Protein 7WEG (pdb70)

Secondary structure (DSSP, 8-state):
--TT-EEEEEE-S-SS---EEEE--TT-SS--S-EEEEE-TTSSGGG-TT--TTPEEEEETTEE-TT--HHHHHHHHHHHHH-TTS-SEEEEEE--/--TT-EEEEEE---SS---EEEE--TT-SS--S-EEEEE-TTSSGGG-TT--TTPEEEEETTEE-TT--HHHHHHHHHHHHH-TTS-SEEEEEE--/---EEE-/---EEE-

B-factor: mean 32.66, std 8.4, range [15.66, 84.03]

InterPro domains:
  IPR001478 PDZ domain [PF00595] (87-161)
  IPR001478 PDZ domain [PF00595] (222-288)
  IPR001478 PDZ domain [PF00595] (859-930)
  IPR001478 PDZ domain [PS50106] (86-156)
  IPR001478 PDZ domain [PS50106] (210-279)
  IPR001478 PDZ domain [PS50106] (858-930)
  IPR001478 PDZ domain [SM00228] (95-167)
  IPR001478 PDZ domain [SM00228] (220-292)
  IPR001478 PDZ domain [SM00228] (866-947)
  IPR036034 PDZ superfamily [G3DSA:2.30.42.10] (73-188)
  IPR036034 PDZ superfamily [G3DSA:2.30.42.10] (192-314)
  IPR036034 PDZ superfamily [G3DSA:2.30.42.10] (846-949)
  IPR036034 PDZ superfamily [SSF50156] (80-181)
  IPR036034 PDZ superfamily [SSF50156] (203-307)
  IPR036034 PDZ superfamily [SSF50156] (850-946)
  IPR042786 PDZD7, Harmonin N-like domain [cd07358] (554-631)
  IPR051844 Sensory Perception USH2 Complex Protein [PTHR23116] (1-946)

Foldseek 3Di:
DDAFDKDKDWWFLPQPAQQWDWDADCVDPPRNFIWTQDGHPRHGQVPDPVDDGPKTWQDKQNHGRPRGGPVVVVVVNVVRSVPNVDPTIMTMITHD/DDAQDKDKDWWFLPQPAQQWDWDADCVDPVGNFIWTQDGHPRHRQVPDPVDDGPWTWADKQRHGRPRGGPVVVVVRVVVRSVPNVDPTMMTMTTDD/DDDDDDD/DDDDDDD

GO terms:
  GO:0032420 stereocilium (C, IDA)
  GO:0002141 stereocilia ankle link (C, IDA)
  GO:0002142 stereocilia ankle link complex (C, IDA)
  GO:0005515 protein binding (F, IPI)
  GO:1990696 USH2 complex (C, IDA)
  GO:0045184 establishment of protein localization (P, IMP)
  GO:0050910 detection of mechanical stimulus involved in sensory perception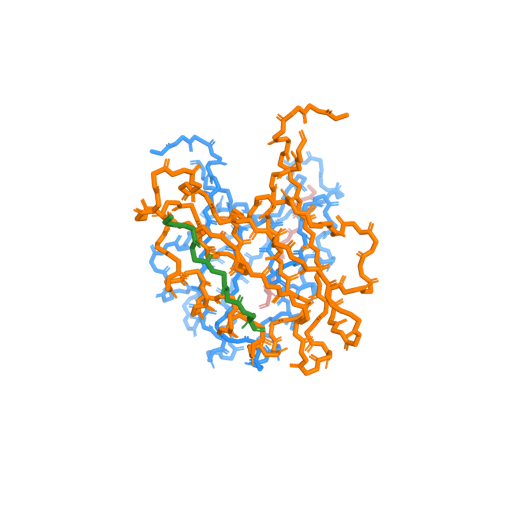 of sound (P, IMP)
  GO:0060088 auditory receptor cell stereocilium organization (P, IMP)
  GO:0060117 auditory receptor cell development (P, IMP)
  GO:0042802 identical protein binding (F, IPI)

Structure (mmCIF, N/CA/C/O backbone):
data_7WEG
#
_entry.id   7WEG
#
_cell.length_a   41.603
_cell.length_b   62.918
_cell.length_c   46.030
_cell.angle_alpha   90.000
_cell.angle_beta   95.190
_cell.angle_gamma   90.000
#
_symmetry.space_group_name_H-M   'P 1 21 1'
#
loop_
_entity.id
_entity.type
_entity.pdbx_description
1 polymer 'PDZ domain-containing protein 7'
2 polymer FCHSD2
3 non-polymer 'ZINC ION'
4 water water
#
loop_
_atom_site.group_PDB
_atom_site.id
_atom_site.type_symbol
_atom_site.label_atom_id
_atom_site.label_alt_id
_atom_site.label_comp_id
_atom_site.label_asym_id
_atom_site.label_entity_id
_atom_site.label_seq_id
_atom_site.pdbx_PDB_ins_code
_atom_site.Cartn_x
_atom_site.Cartn_y
_atom_site.Cartn_z
_atom_site.occupancy
_atom_site.B_iso_or_equiv
_atom_site.auth_seq_id
_atom_site.auth_comp_id
_atom_site.auth_asym_id
_atom_site.auth_atom_id
_atom_site.pdbx_PDB_model_num
ATOM 1 N N . VAL A 1 14 ? -28.594 11.331 -14.783 1.00 39.96 851 VAL A N 1
ATOM 2 C CA . VAL A 1 14 ? -27.829 10.089 -14.837 1.00 31.15 851 VAL A CA 1
ATOM 3 C C . VAL A 1 14 ? -28.761 8.930 -15.173 1.00 29.20 851 VAL A C 1
ATOM 4 O O . VAL A 1 14 ? -29.879 8.853 -14.664 1.00 31.97 851 VAL A O 1
ATOM 8 N N . SER A 1 15 ? -28.286 8.017 -16.008 1.00 25.52 852 SER A N 1
ATOM 9 C CA . SER A 1 15 ? -29.085 6.872 -16.413 1.00 30.74 852 SER A CA 1
ATOM 10 C C . SER A 1 15 ? -29.101 5.811 -15.309 1.00 30.30 852 SER A C 1
ATOM 11 O O . SER A 1 15 ? -28.220 5.776 -14.438 1.00 27.00 852 SER A O 1
ATOM 14 N N . THR A 1 16 ? -30.115 4.935 -15.351 1.00 28.50 853 THR A N 1
ATOM 15 C CA . THR A 1 16 ? -30.225 3.870 -14.354 1.00 34.71 853 THR A CA 1
ATOM 16 C C . THR A 1 16 ? -29.023 2.936 -14.427 1.00 29.73 853 THR A C 1
ATOM 17 O O . THR A 1 16 ? -28.642 2.465 -15.502 1.00 27.97 853 THR A O 1
ATOM 21 N N . GLY A 1 17 ? -28.409 2.688 -13.278 1.00 31.84 854 GLY A N 1
ATOM 22 C CA . GLY A 1 17 ? -27.314 1.736 -13.235 1.00 37.05 854 GLY A CA 1
ATOM 23 C C . GLY A 1 17 ? -25.999 2.229 -13.785 1.00 28.54 854 GLY A C 1
ATOM 24 O O . GLY A 1 17 ? -25.123 1.408 -14.052 1.00 27.45 854 GLY A O 1
ATOM 25 N N . ALA A 1 18 ? -25.859 3.538 -13.966 1.00 31.93 855 ALA A N 1
ATOM 26 C CA . ALA A 1 18 ? -24.597 4.132 -14.443 1.00 24.95 855 ALA A CA 1
ATOM 27 C C . ALA A 1 18 ? -23.413 3.744 -13.550 1.00 31.37 855 ALA A C 1
ATOM 28 O O . ALA A 1 18 ? -23.543 3.742 -12.331 1.00 27.98 855 ALA A O 1
ATOM 30 N N . LEU A 1 19 ? -22.289 3.519 -14.190 1.00 26.93 856 LEU A N 1
ATOM 31 C CA . LEU A 1 19 ? -21.078 3.149 -13.444 1.00 30.47 856 LEU A CA 1
ATOM 32 C C . LEU A 1 19 ? -20.426 4.420 -12.903 1.00 35.61 856 LEU A C 1
ATOM 33 O O . LEU A 1 19 ? -20.404 5.421 -13.616 1.00 31.39 856 LEU A O 1
ATOM 38 N N . ARG A 1 20 ? -19.883 4.336 -11.704 1.00 29.44 857 ARG A N 1
ATOM 39 C CA . ARG A 1 20 ? -19.199 5.475 -11.065 1.00 26.79 857 ARG A CA 1
ATOM 40 C C . ARG A 1 20 ? -18.050 4.933 -10.206 1.00 34.21 857 ARG A C 1
ATOM 41 O O . ARG A 1 20 ? -18.263 3.944 -9.490 1.00 29.41 857 ARG A O 1
ATOM 49 N N . THR A 1 21 ? -16.884 5.547 -10.309 1.00 31.80 858 THR A N 1
ATOM 50 C CA . THR A 1 21 ? -15.755 5.167 -9.474 1.00 34.49 858 THR A CA 1
ATOM 51 C C . THR A 1 21 ? -15.644 6.191 -8.358 1.00 34.53 858 THR A C 1
ATOM 52 O O . THR A 1 21 ? -15.688 7.396 -8.616 1.00 29.67 858 THR A O 1
ATOM 56 N N . ILE A 1 22 ? -15.628 5.701 -7.118 1.00 32.79 859 ILE A N 1
ATOM 57 C CA . ILE A 1 22 ? -15.594 6.563 -5.910 1.00 33.15 859 ILE A CA 1
ATOM 58 C C . ILE A 1 22 ? -14.406 6.159 -5.025 1.00 33.64 859 ILE A C 1
ATOM 59 O O . ILE A 1 22 ? -14.238 4.961 -4.767 1.00 31.50 859 ILE A O 1
ATOM 64 N N . THR A 1 23 ? -13.611 7.137 -4.589 1.00 31.00 860 THR A N 1
ATOM 65 C CA . THR A 1 23 ? -12.512 6.842 -3.679 1.00 27.25 860 THR A CA 1
ATOM 66 C C . THR A 1 23 ? -12.898 7.137 -2.241 1.00 28.72 860 THR A C 1
ATOM 67 O O . THR A 1 23 ? -13.663 8.061 -1.956 1.00 30.76 860 THR A O 1
ATOM 71 N N . LEU A 1 24 ? -12.349 6.335 -1.329 1.00 29.58 861 LEU A N 1
ATOM 72 C CA . LEU A 1 24 ? -12.706 6.435 0.075 1.00 26.43 861 LEU A CA 1
ATOM 73 C C . LEU A 1 24 ? -11.470 6.174 0.917 1.00 30.36 861 LEU A C 1
ATOM 74 O O . LEU A 1 24 ? -10.842 5.116 0.800 1.00 29.29 861 LEU A O 1
ATOM 79 N N . SER A 1 25 ? -11.165 7.101 1.808 1.00 26.10 862 SER A N 1
ATOM 80 C CA . SER A 1 25 ? -9.995 6.928 2.697 1.00 26.14 862 SER A CA 1
ATOM 81 C C . SER A 1 25 ? -10.222 5.784 3.680 1.00 30.28 862 SER A C 1
ATOM 82 O O . SER A 1 25 ? -11.345 5.640 4.158 1.00 27.62 862 SER A O 1
ATOM 85 N N . LYS A 1 26 ? -9.141 5.093 4.035 1.00 29.13 863 LYS A N 1
ATOM 86 C CA . LYS A 1 26 ? -9.202 3.968 5.011 1.00 29.47 863 LYS A CA 1
ATOM 87 C C . LYS A 1 26 ? -8.817 4.440 6.421 1.00 30.14 863 LYS A C 1
ATOM 88 O O . LYS A 1 26 ? -8.648 3.604 7.283 1.00 24.00 863 LYS A O 1
ATOM 94 N N . MET A 1 27 ? -8.743 5.750 6.637 1.00 29.76 864 MET A N 1
ATOM 95 C CA . MET A 1 27 ? -8.268 6.322 7.927 1.00 25.97 864 MET A CA 1
ATOM 96 C C . MET A 1 27 ? -9.189 5.928 9.090 1.00 28.76 864 MET A C 1
ATOM 97 O O . MET A 1 27 ? -8.678 5.549 10.121 1.00 23.18 864 MET A O 1
ATOM 102 N N . LYS A 1 28 ? -10.499 6.047 8.914 1.00 26.61 865 LYS A N 1
ATOM 103 C CA . LYS A 1 28 ? -11.455 5.661 9.976 1.00 28.07 865 LYS A CA 1
ATOM 104 C C . LYS A 1 28 ? -11.317 4.150 10.243 1.00 27.03 865 LYS A C 1
ATOM 105 O O . LYS A 1 28 ? -11.049 3.407 9.309 1.00 23.09 865 LYS A O 1
ATOM 111 N N . GLN A 1 29 ? -11.445 3.739 11.504 1.00 27.64 866 GLN A N 1
ATOM 112 C CA . GLN A 1 29 ? -11.272 2.309 11.869 1.00 22.74 866 GLN A CA 1
ATOM 113 C C . GLN A 1 29 ? -12.453 1.506 11.321 1.00 29.70 866 GLN A C 1
ATOM 114 O O . GLN A 1 29 ? -12.237 0.357 10.937 1.00 28.28 866 GLN A O 1
ATOM 120 N N . SER A 1 30 ? -13.629 2.128 11.249 1.00 26.92 867 SER A N 1
ATOM 121 C CA . SER A 1 30 ? -14.830 1.449 10.703 1.00 27.38 867 SER A CA 1
ATOM 122 C C . SER A 1 30 ? -15.188 1.964 9.314 1.00 30.59 867 SER A C 1
ATOM 123 O O . SER A 1 30 ? -15.137 3.165 9.089 1.00 23.37 867 SER A O 1
ATOM 126 N N . LEU A 1 31 ? -15.462 1.043 8.409 1.00 30.63 868 LEU A N 1
ATOM 127 C CA . LEU A 1 31 ? -15.995 1.449 7.096 1.00 24.26 868 LEU A CA 1
ATOM 128 C C . LEU A 1 31 ? -17.384 2.039 7.349 1.00 27.38 868 LEU A C 1
ATOM 129 O O . LEU A 1 31 ? -17.733 2.998 6.680 1.00 24.48 868 LEU A O 1
ATOM 134 N N . GLY A 1 32 ? -18.107 1.483 8.326 1.00 24.57 869 GLY A N 1
ATOM 135 C CA . GLY A 1 32 ? -19.414 2.045 8.671 1.00 25.97 869 GLY A CA 1
ATOM 136 C C . GLY A 1 32 ? -20.486 1.782 7.630 1.00 27.48 869 GLY A C 1
ATOM 137 O O . GLY A 1 32 ? -21.307 2.655 7.448 1.00 28.96 869 GLY A O 1
ATOM 138 N N . ILE A 1 33 ? -20.475 0.616 6.990 1.00 26.60 870 ILE A N 1
ATOM 139 C CA . ILE A 1 33 ? -21.572 0.241 6.055 1.00 30.30 870 ILE A CA 1
ATOM 140 C C . ILE A 1 33 ? -22.046 -1.191 6.281 1.00 24.54 870 ILE A C 1
ATOM 141 O O . ILE A 1 33 ? -21.246 -2.015 6.746 1.00 28.98 870 ILE A O 1
ATOM 146 N N . SER A 1 34 ? -23.319 -1.440 6.005 1.00 27.11 871 SER A N 1
ATOM 147 C CA . SER A 1 34 ? -23.855 -2.815 5.979 1.00 34.49 871 SER A CA 1
ATOM 148 C C . SER A 1 34 ? -24.035 -3.121 4.497 1.00 29.09 871 SER A C 1
ATOM 149 O O . SER A 1 34 ? -24.382 -2.200 3.761 1.00 27.85 871 SER A O 1
ATOM 152 N N . ILE A 1 35 ? -23.725 -4.333 4.081 1.00 26.06 872 ILE A N 1
ATOM 153 C CA . ILE A 1 35 ?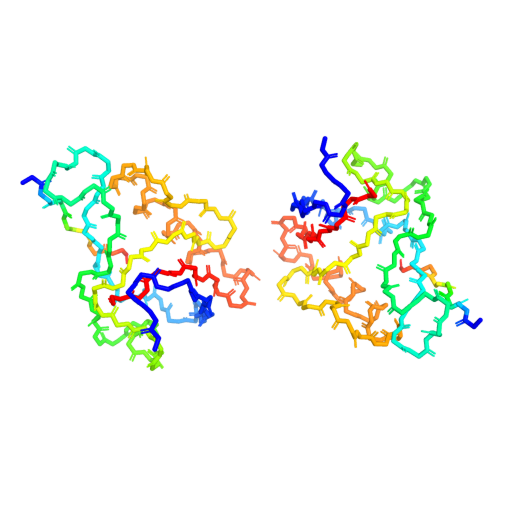 -23.979 -4.715 2.676 1.00 22.51 872 ILE A CA 1
ATOM 154 C C . ILE A 1 35 ? -25.025 -5.825 2.624 1.00 28.45 872 ILE A C 1
ATOM 155 O O . ILE A 1 35 ? -25.134 -6.587 3.573 1.00 28.19 872 ILE A O 1
ATOM 160 N N . SER A 1 36 ? -25.751 -5.883 1.522 1.00 31.26 873 SER A N 1
ATOM 161 C CA . SER A 1 36 ? -26.837 -6.856 1.338 1.00 28.83 873 SER A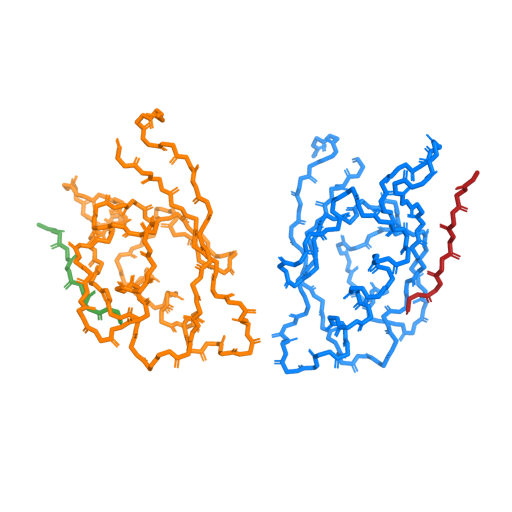 CA 1
ATOM 162 C C . SER A 1 36 ? -26.685 -7.584 0.017 1.00 26.21 873 SER A C 1
ATOM 163 O O . SER A 1 36 ? -26.080 -7.046 -0.896 1.00 29.09 873 SER A O 1
ATOM 166 N N . GLY A 1 37 ? -27.223 -8.790 -0.045 1.00 32.21 874 GLY A N 1
ATOM 167 C CA . GLY A 1 37 ? -27.252 -9.505 -1.323 1.00 25.90 874 GLY A CA 1
ATOM 168 C C . GLY A 1 37 ? -26.090 -10.412 -1.596 1.00 30.64 874 GLY A C 1
ATOM 169 O O . GLY A 1 37 ? -25.191 -10.470 -0.789 1.00 25.28 874 GLY A O 1
ATOM 170 N N . GLY A 1 38 ? -26.071 -10.995 -2.774 1.00 21.30 875 GLY A N 1
ATOM 171 C CA . GLY A 1 38 ? -25.080 -12.021 -3.086 1.00 33.43 875 GLY A CA 1
ATOM 172 C C . GLY A 1 38 ? -25.712 -13.066 -3.986 1.00 29.01 875 GLY A C 1
ATOM 173 O O . GLY A 1 38 ? -26.933 -13.199 -3.941 1.00 23.99 875 GLY A O 1
ATOM 174 N N . ILE A 1 39 ? -24.901 -13.752 -4.775 1.00 24.75 876 ILE A N 1
ATOM 175 C CA . ILE A 1 39 ? -25.415 -14.690 -5.825 1.00 29.77 876 ILE A CA 1
ATOM 176 C C . ILE A 1 39 ? -26.320 -15.810 -5.293 1.00 27.41 876 ILE A C 1
ATOM 177 O O . ILE A 1 39 ? -27.131 -16.278 -6.066 1.00 35.78 876 ILE A O 1
ATOM 182 N N . GLU A 1 40 ? -26.204 -16.215 -4.040 1.00 28.57 877 GLU A N 1
ATOM 183 C CA . GLU A 1 40 ? -27.148 -17.225 -3.500 1.00 33.82 877 GLU A CA 1
ATOM 184 C C . GLU A 1 40 ? -28.565 -16.653 -3.366 1.00 29.34 877 GLU A C 1
ATOM 185 O O . GLU A 1 40 ? -29.491 -17.425 -3.264 1.00 25.89 877 GLU A O 1
ATOM 191 N N . SER A 1 41 ? -28.695 -15.333 -3.334 1.00 29.70 878 SER A N 1
ATOM 192 C CA . SER A 1 41 ? -30.018 -14.691 -3.185 1.00 28.33 878 SER A CA 1
ATOM 193 C C . SER A 1 41 ? -30.751 -14.688 -4.525 1.00 37.46 878 SER A C 1
ATOM 194 O O . SER A 1 41 ? -30.153 -14.283 -5.515 1.00 27.97 878 SER A O 1
ATOM 197 N N . LYS A 1 42 ? -31.998 -15.138 -4.514 1.00 34.24 879 LYS A N 1
ATOM 198 C CA . LYS A 1 42 ? -32.846 -15.071 -5.736 1.00 37.44 879 LYS A CA 1
ATOM 199 C C . LYS A 1 42 ? -33.465 -13.672 -5.827 1.00 43.75 879 LYS A C 1
ATOM 200 O O . LYS A 1 42 ? -33.675 -13.219 -6.932 1.00 41.92 879 LYS A O 1
ATOM 206 N N . VAL A 1 43 ? -33.723 -13.034 -4.688 1.00 43.57 880 VAL A N 1
ATOM 207 C CA . VAL A 1 43 ? -34.344 -11.679 -4.609 1.00 30.85 880 VAL A CA 1
ATOM 208 C C . VAL A 1 43 ? -33.310 -10.582 -4.888 1.00 34.96 880 VAL A C 1
ATOM 209 O O . VAL A 1 43 ? -33.647 -9.649 -5.604 1.00 37.41 880 VAL A O 1
ATOM 213 N N . GLN A 1 44 ? -32.115 -10.684 -4.306 1.00 34.02 881 GLN A N 1
ATOM 214 C CA . GLN A 1 44 ? -31.046 -9.679 -4.531 1.00 36.84 881 GLN A CA 1
ATOM 215 C C . GLN A 1 44 ? -29.738 -10.388 -4.879 1.00 30.47 881 GLN A C 1
ATOM 216 O O . GLN A 1 44 ? -28.863 -10.475 -4.015 1.00 27.57 881 GLN A O 1
ATOM 222 N N . PRO A 1 45 ? -29.579 -10.862 -6.126 1.00 25.88 882 PRO A N 1
ATOM 223 C CA . PRO A 1 45 ? -28.344 -11.493 -6.545 1.00 28.53 882 PRO A CA 1
ATOM 224 C C . PRO A 1 45 ? -27.135 -10.553 -6.445 1.00 34.07 882 PRO A C 1
ATOM 225 O O . PRO A 1 45 ? -26.045 -11.039 -6.352 1.00 23.02 882 PRO A O 1
ATOM 229 N N . MET A 1 46 ? -27.371 -9.251 -6.539 1.00 29.99 883 MET A N 1
ATOM 230 C CA . MET A 1 46 ? -26.249 -8.288 -6.534 1.00 32.58 883 MET A CA 1
ATOM 231 C C . MET A 1 46 ? -25.945 -7.784 -5.123 1.00 26.99 883 MET A C 1
ATOM 232 O O . MET A 1 46 ? -26.830 -7.738 -4.313 1.00 23.28 883 MET A O 1
ATOM 237 N N . VAL A 1 47 ? -24.701 -7.393 -4.898 1.00 23.37 884 VAL A N 1
ATOM 238 C CA . VAL A 1 47 ? -24.303 -6.823 -3.587 1.00 23.88 884 VAL A CA 1
ATOM 239 C C . VAL A 1 47 ? -24.594 -5.326 -3.606 1.00 25.79 884 VAL A C 1
ATOM 240 O O . VAL A 1 47 ? -24.085 -4.635 -4.473 1.00 19.02 884 VAL A O 1
ATOM 244 N N . LYS A 1 48 ? -25.399 -4.902 -2.661 1.00 20.96 885 LYS A N 1
ATOM 245 C CA . LYS A 1 48 ? -25.682 -3.473 -2.536 1.00 22.29 885 LYS A CA 1
ATOM 246 C C . LYS A 1 48 ? -25.302 -2.955 -1.146 1.00 24.34 885 LYS A C 1
ATOM 247 O O . LYS A 1 48 ? -25.215 -3.745 -0.210 1.00 24.52 885 LYS A O 1
ATOM 253 N N . ILE A 1 49 ? -25.030 -1.663 -1.050 1.00 27.93 886 ILE A N 1
ATOM 254 C CA . ILE A 1 49 ? -24.840 -1.026 0.277 1.00 23.42 886 ILE A CA 1
ATOM 255 C C . ILE A 1 49 ? -26.231 -1.004 0.900 1.00 25.97 886 ILE A C 1
ATOM 256 O O . ILE A 1 49 ? -27.146 -0.463 0.294 1.00 30.09 886 ILE A O 1
ATOM 261 N N . GLU A 1 50 ? -26.364 -1.623 2.049 1.00 23.65 887 GLU A N 1
ATOM 262 C CA . GLU A 1 50 ? -27.665 -1.636 2.700 1.00 25.51 887 GLU A CA 1
ATOM 263 C C . GLU A 1 50 ? -27.872 -0.367 3.511 1.00 35.69 887 GLU A C 1
ATOM 264 O O . GLU A 1 50 ? -28.903 0.306 3.382 1.00 35.86 887 GLU A O 1
ATOM 270 N N . LYS A 1 51 ? -26.901 -0.026 4.350 1.00 31.60 888 LYS A N 1
ATOM 271 C CA . LYS A 1 51 ? -27.009 1.189 5.191 1.00 31.12 888 LYS A CA 1
ATOM 272 C C . LYS A 1 51 ? -25.632 1.823 5.420 1.00 32.37 888 LYS A C 1
ATOM 273 O O . LYS A 1 51 ? -24.644 1.085 5.464 1.00 32.87 888 LYS A O 1
ATOM 279 N N . ILE A 1 52 ? -25.596 3.152 5.494 1.00 32.88 889 ILE A N 1
ATOM 280 C CA . ILE A 1 52 ? -24.347 3.905 5.784 1.00 32.27 889 ILE A CA 1
ATOM 281 C C . ILE A 1 52 ? -24.469 4.421 7.216 1.00 36.88 889 ILE A C 1
ATOM 282 O O . ILE A 1 52 ? -25.447 5.127 7.497 1.00 31.19 889 ILE A O 1
ATOM 287 N N . PHE A 1 53 ? -23.509 4.078 8.071 1.00 28.19 890 PHE A N 1
ATOM 288 C CA . PHE A 1 53 ? -23.607 4.349 9.526 1.00 30.66 890 PHE A CA 1
ATOM 289 C C . PHE A 1 53 ? -22.720 5.509 9.984 1.00 29.81 890 PHE A C 1
ATOM 290 O O . PHE A 1 53 ? -21.589 5.642 9.510 1.00 25.65 890 PHE A O 1
ATOM 298 N N . PRO A 1 54 ? -23.217 6.343 10.915 1.00 26.19 891 PRO A N 1
ATOM 299 C CA . PRO A 1 54 ? -22.402 7.408 11.496 1.00 33.58 891 PRO A CA 1
ATOM 300 C C . PRO A 1 54 ? -21.109 6.903 12.155 1.00 32.45 891 PRO A C 1
ATOM 301 O O . PRO A 1 54 ? -21.126 5.844 12.717 1.00 34.28 891 PRO A O 1
ATOM 305 N N . GLY A 1 55 ? -20.026 7.675 12.048 1.00 38.11 892 GLY A N 1
ATOM 306 C CA . GLY A 1 55 ? -18.759 7.322 12.643 1.00 32.51 892 GLY A CA 1
ATOM 307 C C . GLY A 1 55 ? -17.792 6.673 11.681 1.00 31.83 892 GLY A C 1
ATOM 308 O O . GLY A 1 55 ? -16.585 6.741 11.905 1.00 30.04 892 GLY A O 1
ATOM 309 N N . GLY A 1 56 ? -18.289 6.067 10.602 1.00 27.16 893 GLY A N 1
ATOM 310 C CA . GLY A 1 56 ? -17.439 5.326 9.697 1.00 24.16 893 GLY A CA 1
ATOM 311 C C . GLY A 1 56 ? -16.916 6.177 8.559 1.00 23.87 893 GLY A C 1
ATOM 312 O O . GLY A 1 56 ? -17.226 7.359 8.430 1.00 33.74 893 GLY A O 1
ATOM 313 N N . ALA A 1 57 ? -16.135 5.561 7.702 1.00 19.47 894 ALA A N 1
ATOM 314 C CA . ALA A 1 57 ? -15.552 6.290 6.561 1.00 26.71 894 ALA A CA 1
ATOM 315 C C . ALA A 1 57 ? -16.607 6.673 5.521 1.00 33.12 894 ALA A C 1
ATOM 316 O O . ALA A 1 57 ? -16.512 7.762 4.955 1.00 26.58 894 ALA A O 1
ATOM 318 N N . ALA A 1 58 ? -17.569 5.790 5.287 1.00 24.58 895 ALA A N 1
ATOM 319 C CA . ALA A 1 58 ? -18.519 6.066 4.177 1.00 28.44 895 ALA A CA 1
ATOM 320 C C . ALA A 1 58 ? -19.484 7.224 4.473 1.00 23.55 895 ALA A C 1
ATOM 321 O O . ALA A 1 58 ? -19.890 7.883 3.534 1.00 29.27 895 ALA A O 1
ATOM 323 N N . PHE A 1 59 ? -19.839 7.411 5.729 1.00 24.62 896 PHE A N 1
ATOM 324 C CA . PHE A 1 59 ? -20.753 8.503 6.134 1.00 27.09 896 PHE A CA 1
ATOM 325 C C . PHE A 1 59 ? -20.171 9.848 5.701 1.00 31.84 896 PHE A C 1
ATOM 326 O O . PHE A 1 59 ? -20.934 10.785 5.557 1.00 29.25 896 PHE A O 1
ATOM 334 N N . LEU A 1 60 ? -18.862 9.894 5.458 1.00 25.79 897 LEU A N 1
ATOM 335 C CA . LEU A 1 60 ? -18.213 11.156 5.143 1.00 32.20 897 LEU A CA 1
ATOM 336 C C . LEU A 1 60 ? -18.089 11.399 3.645 1.00 28.27 897 LEU A C 1
ATOM 337 O O . LEU A 1 60 ? -17.573 12.435 3.249 1.00 27.09 897 LEU A O 1
ATOM 342 N N . CYS A 1 61 ? -18.501 10.457 2.803 1.00 33.88 898 CYS A N 1
ATOM 343 C CA . CYS A 1 61 ? -18.373 10.605 1.355 1.00 29.65 898 CYS A CA 1
ATOM 344 C C . CYS A 1 61 ? -19.732 10.983 0.796 1.00 26.79 898 CYS A C 1
ATOM 345 O O . CYS A 1 61 ? -20.679 10.187 0.840 1.00 31.69 898 CYS A O 1
ATOM 348 N N . GLY A 1 62 ? -19.823 12.186 0.256 1.00 27.39 899 GLY A N 1
ATOM 349 C CA . GLY A 1 62 ? -21.077 12.667 -0.286 1.00 28.17 899 GLY A CA 1
ATOM 350 C C . GLY A 1 62 ? -21.510 12.033 -1.582 1.00 28.87 899 GLY A C 1
ATOM 351 O O . GLY A 1 62 ? -22.614 12.336 -2.029 1.00 36.29 899 GLY A O 1
ATOM 352 N N . ASP A 1 63 ? -20.693 11.169 -2.185 1.00 31.94 900 ASP A N 1
ATOM 353 C CA . ASP A 1 63 ? -21.041 10.428 -3.396 1.00 29.38 900 ASP A CA 1
ATOM 354 C C . ASP A 1 63 ? -21.518 9.020 -3.117 1.00 33.63 900 ASP A C 1
ATOM 355 O O . ASP A 1 63 ? -21.938 8.337 -4.053 1.00 47.13 900 ASP A O 1
ATOM 360 N N . LEU A 1 64 ? -21.402 8.567 -1.881 1.00 28.28 901 LEU A N 1
ATOM 361 C CA . LEU A 1 64 ? -21.831 7.202 -1.516 1.00 29.45 901 LEU A CA 1
ATOM 362 C C . LEU A 1 64 ? -23.229 7.254 -0.912 1.00 28.06 901 LEU A C 1
ATOM 363 O O . LEU A 1 64 ? -23.463 8.047 -0.017 1.00 30.91 901 LEU A O 1
ATOM 368 N N . GLN A 1 65 ? -24.105 6.405 -1.429 1.00 30.56 902 GLN A N 1
ATOM 369 C CA . GLN A 1 65 ? -25.474 6.321 -0.884 1.00 31.87 902 GLN A CA 1
ATOM 370 C C . GLN A 1 65 ? -25.891 4.861 -0.718 1.00 31.17 902 GLN A C 1
ATOM 371 O O . GLN A 1 65 ? -25.416 4.003 -1.461 1.00 28.53 902 GLN A O 1
ATOM 377 N N . ALA A 1 66 ? -26.743 4.627 0.258 1.00 33.12 903 ALA A N 1
ATOM 378 C CA . ALA A 1 66 ? -27.328 3.294 0.404 1.00 29.52 903 ALA A CA 1
ATOM 379 C C . ALA A 1 66 ? -28.117 3.003 -0.872 1.00 34.27 903 ALA A C 1
ATOM 380 O O . ALA A 1 66 ? -28.690 3.930 -1.463 1.00 35.72 903 ALA A O 1
ATOM 382 N N . GLY A 1 67 ? -28.117 1.754 -1.291 1.00 29.06 904 GLY A N 1
ATOM 383 C CA . GLY A 1 67 ? -28.788 1.390 -2.522 1.00 31.58 904 GLY A CA 1
ATOM 384 C C . GLY A 1 67 ? -27.883 1.313 -3.733 1.00 31.76 904 GLY A C 1
ATOM 385 O O . GLY A 1 67 ? -28.328 0.841 -4.779 1.00 38.03 904 GLY A O 1
ATOM 386 N N . PHE A 1 68 ? -26.631 1.699 -3.594 1.00 32.66 905 PHE A N 1
ATOM 387 C CA . PHE A 1 68 ? -25.690 1.537 -4.716 1.00 30.07 905 PHE A CA 1
ATOM 388 C C . PHE A 1 68 ? -25.274 0.076 -4.835 1.00 31.23 905 PHE A C 1
ATOM 389 O O . PHE A 1 68 ? -25.140 -0.574 -3.817 1.00 30.23 905 PHE A O 1
ATOM 397 N N . GLU A 1 69 ? -25.056 -0.384 -6.045 1.00 30.57 906 GLU A N 1
ATOM 398 C CA . GLU A 1 69 ? -24.618 -1.766 -6.278 1.00 26.45 906 GLU A CA 1
ATOM 399 C C . GLU A 1 69 ? -23.094 -1.739 -6.276 1.00 28.05 906 GLU A C 1
ATOM 400 O O . GLU A 1 69 ? -22.578 -0.881 -6.937 1.00 30.18 906 GLU A O 1
ATOM 406 N N . LEU A 1 70 ? -22.444 -2.629 -5.527 1.00 24.14 907 LEU A N 1
ATOM 407 C CA . LEU A 1 70 ? -20.969 -2.741 -5.503 1.00 28.33 907 LEU A CA 1
ATOM 408 C C . LEU A 1 70 ? -20.495 -3.613 -6.669 1.00 30.66 907 LEU A C 1
ATOM 409 O O . LEU A 1 70 ? -20.948 -4.751 -6.770 1.00 37.57 907 LEU A O 1
ATOM 414 N N . VAL A 1 71 ? -19.616 -3.084 -7.501 1.00 26.86 908 VAL A N 1
ATOM 415 C CA . VAL A 1 71 ? -19.110 -3.788 -8.704 1.00 23.96 908 VAL A CA 1
ATOM 416 C C . VAL A 1 71 ? -17.666 -4.232 -8.444 1.00 28.45 908 VAL A C 1
ATOM 417 O O . VAL A 1 71 ? -17.328 -5.356 -8.825 1.00 27.36 908 VAL A O 1
ATOM 421 N N . ALA A 1 72 ? -16.874 -3.372 -7.795 1.00 25.45 909 ALA A N 1
ATOM 422 C CA . ALA A 1 72 ? -15.468 -3.728 -7.550 1.00 22.78 909 ALA A CA 1
ATOM 423 C C . ALA A 1 72 ? -14.898 -2.942 -6.373 1.00 28.61 909 ALA A C 1
ATOM 424 O O . ALA A 1 72 ? -15.387 -1.844 -6.092 1.00 27.26 909 ALA A O 1
ATOM 426 N N . VAL A 1 73 ? -13.934 -3.548 -5.704 1.00 25.43 910 VAL A N 1
ATOM 427 C CA . VAL A 1 73 ? -13.240 -2.874 -4.573 1.00 26.58 910 VAL A CA 1
ATOM 428 C C . VAL A 1 73 ? -11.746 -3.146 -4.725 1.00 27.36 910 VAL A C 1
ATOM 429 O O . VAL A 1 73 ? -11.362 -4.302 -4.768 1.00 26.48 910 VAL A O 1
ATOM 433 N N . ASP A 1 74 ? -10.969 -2.084 -4.879 1.00 33.09 911 ASP A N 1
ATOM 434 C CA . ASP A 1 74 ? -9.492 -2.194 -5.013 1.00 37.10 911 ASP A CA 1
ATOM 435 C C . ASP A 1 74 ? -9.136 -3.169 -6.141 1.00 40.26 911 ASP A C 1
ATOM 436 O O . ASP A 1 74 ? -8.188 -3.941 -5.975 1.00 37.37 911 ASP A O 1
ATOM 441 N N . GLY A 1 75 ? -9.881 -3.111 -7.241 1.00 34.62 912 GLY A N 1
ATOM 442 C CA . GLY A 1 75 ? -9.571 -3.932 -8.417 1.00 31.47 912 GLY A CA 1
ATOM 443 C C . GLY A 1 75 ? -10.144 -5.331 -8.344 1.00 40.92 912 GLY A C 1
ATOM 444 O O . GLY A 1 75 ? -10.001 -6.045 -9.321 1.00 41.13 912 GLY A O 1
ATOM 445 N N . GLU A 1 76 ? -10.748 -5.693 -7.225 1.00 35.21 913 GLU A N 1
ATOM 446 C CA . GLU A 1 76 ? -11.313 -7.043 -7.036 1.00 37.48 913 GLU A CA 1
ATOM 447 C C . GLU A 1 76 ? -12.801 -6.998 -7.363 1.00 34.52 913 GLU A C 1
ATOM 448 O O . GLU A 1 76 ? -13.527 -6.285 -6.682 1.00 27.55 913 GLU A O 1
ATOM 454 N N . SER A 1 77 ? -13.210 -7.823 -8.330 1.00 34.18 914 SER A N 1
ATOM 455 C CA . SER A 1 77 ? -14.628 -7.839 -8.756 1.00 27.75 914 SER A CA 1
ATOM 456 C C . SER A 1 77 ? -15.534 -8.363 -7.657 1.00 26.63 914 SER A C 1
ATOM 457 O O . SER A 1 77 ? -15.154 -9.304 -6.962 1.00 26.82 914 SER A O 1
ATOM 460 N N . LEU A 1 78 ? -16.665 -7.710 -7.499 1.00 29.47 915 LEU A N 1
ATOM 461 C CA . LEU A 1 78 ? -17.700 -8.181 -6.567 1.00 28.48 915 LEU A CA 1
ATOM 462 C C . LEU A 1 78 ? -18.888 -8.644 -7.419 1.00 29.07 915 LEU A C 1
ATOM 463 O O . LEU A 1 78 ? -19.960 -8.874 -6.868 1.00 33.12 915 LEU A O 1
ATOM 468 N N . GLU A 1 79 ? -18.671 -8.785 -8.720 1.00 26.36 916 GLU A N 1
ATOM 469 C CA . GLU A 1 79 ? -19.752 -9.205 -9.620 1.00 42.47 916 GLU A CA 1
ATOM 470 C C . GLU A 1 79 ? -20.012 -10.701 -9.474 1.00 31.88 916 GLU A C 1
ATOM 471 O O . GLU A 1 79 ? -19.100 -11.515 -9.670 1.00 34.28 916 GLU A O 1
ATOM 477 N N . GLN A 1 80 ? -21.257 -11.062 -9.145 1.00 33.45 917 GLN A N 1
ATOM 478 C CA . GLN A 1 80 ? -21.697 -12.461 -9.087 1.00 38.72 917 GLN A CA 1
ATOM 479 C C . GLN A 1 80 ? -20.973 -13.249 -8.004 1.00 28.19 917 GLN A C 1
ATOM 480 O O . GLN A 1 80 ? -20.855 -14.472 -8.082 1.00 31.55 917 GLN A O 1
ATOM 486 N N . VAL A 1 81 ? -20.559 -12.533 -6.969 1.00 29.10 918 VAL A N 1
ATOM 487 C CA . VAL A 1 81 ? -19.876 -13.180 -5.828 1.00 28.91 918 VAL A CA 1
ATOM 488 C C . VAL A 1 81 ? -20.907 -13.529 -4.768 1.00 28.17 918 VAL A C 1
ATOM 489 O O . VAL A 1 81 ? -22.005 -13.000 -4.804 1.00 29.86 918 VAL A O 1
ATOM 493 N N . THR A 1 82 ? -20.532 -14.422 -3.872 1.00 25.12 919 THR A N 1
ATOM 494 C CA . THR A 1 82 ? -21.409 -14.727 -2.731 1.00 25.39 919 THR A CA 1
ATOM 495 C C . THR A 1 82 ? -21.324 -13.572 -1.736 1.00 24.53 919 THR A C 1
ATOM 496 O O . THR A 1 82 ? -20.362 -12.816 -1.776 1.00 26.02 919 THR A O 1
ATOM 500 N N . HIS A 1 83 ? -22.315 -13.479 -0.879 1.00 25.03 920 HIS A N 1
ATOM 501 C CA . HIS A 1 83 ? -22.314 -12.454 0.177 1.00 20.89 920 HIS A CA 1
ATOM 502 C C . HIS A 1 83 ? -21.041 -12.596 1.008 1.00 25.22 920 HIS A C 1
ATOM 503 O O . HIS A 1 83 ? -20.402 -11.592 1.233 1.00 25.25 920 HIS A O 1
ATOM 510 N N . GLN A 1 84 ? -20.694 -13.829 1.368 1.00 25.31 921 GLN A N 1
ATOM 511 C CA . GLN A 1 84 ? -19.507 -14.124 2.204 1.00 27.30 921 GLN A CA 1
ATOM 512 C C . GLN A 1 84 ? -18.227 -13.607 1.530 1.00 30.99 921 GLN A C 1
ATOM 513 O O . GLN A 1 84 ? -17.466 -12.941 2.206 1.00 29.90 921 GLN A O 1
ATOM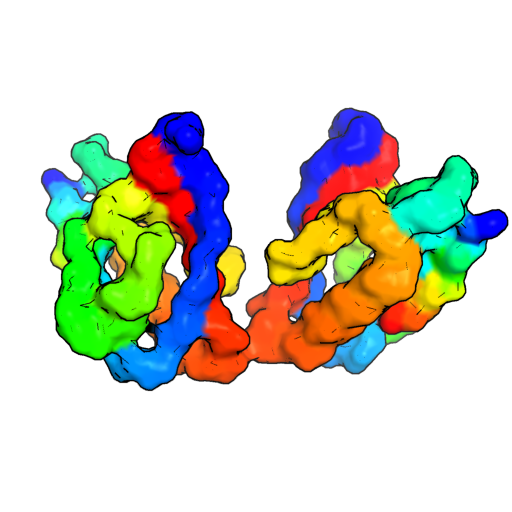 519 N N . ARG A 1 85 ? -18.043 -13.865 0.240 1.00 27.75 922 ARG A N 1
ATOM 520 C CA . ARG A 1 85 ? -16.847 -13.376 -0.490 1.00 35.16 922 ARG A CA 1
ATOM 521 C C . ARG A 1 85 ? -16.837 -11.831 -0.503 1.00 33.96 922 ARG A C 1
ATOM 522 O O . ARG A 1 85 ? -15.796 -11.274 -0.261 1.00 35.01 922 ARG A O 1
ATOM 530 N N . ALA A 1 86 ? -17.985 -11.203 -0.740 1.00 33.60 923 ALA A N 1
ATOM 531 C CA . ALA A 1 86 ? -18.076 -9.725 -0.786 1.00 28.41 923 ALA A CA 1
ATOM 532 C C . ALA A 1 86 ? -17.607 -9.158 0.559 1.00 30.89 923 ALA A C 1
ATOM 533 O O . ALA A 1 86 ? -16.709 -8.345 0.539 1.00 28.45 923 ALA A O 1
ATOM 535 N N . VAL A 1 87 ? -18.208 -9.617 1.654 1.00 31.65 924 VAL A N 1
ATOM 536 C CA . VAL A 1 87 ? -17.819 -9.193 3.025 1.00 33.09 924 VAL A CA 1
ATOM 537 C C . VAL A 1 87 ? -16.308 -9.373 3.188 1.00 29.18 924 VAL A C 1
ATOM 538 O O . VAL A 1 87 ? -15.651 -8.396 3.515 1.00 30.45 924 VAL A O 1
ATOM 542 N N . ASP A 1 88 ? -15.796 -10.556 2.876 1.00 30.05 925 ASP A N 1
ATOM 543 C CA . ASP A 1 88 ? -14.352 -10.862 3.044 1.00 38.72 925 ASP A CA 1
ATOM 544 C C . ASP A 1 88 ? -13.520 -9.923 2.176 1.00 38.44 925 ASP A C 1
ATOM 545 O O . ASP A 1 88 ? -12.558 -9.382 2.697 1.00 31.01 925 ASP A O 1
ATOM 550 N N . THR A 1 89 ? -13.907 -9.732 0.925 1.00 26.11 926 THR A N 1
ATOM 551 C CA . THR A 1 89 ? -13.101 -8.924 -0.026 1.00 28.17 926 THR A CA 1
ATOM 552 C C . THR A 1 89 ? -13.042 -7.452 0.439 1.00 33.32 926 THR A C 1
ATOM 553 O O . THR A 1 89 ? -11.967 -6.888 0.421 1.00 33.67 926 THR A O 1
ATOM 557 N N . ILE A 1 90 ? -14.172 -6.902 0.860 1.00 23.58 927 ILE A N 1
ATOM 558 C CA . ILE A 1 90 ? -14.193 -5.464 1.276 1.00 28.79 927 ILE A CA 1
ATOM 559 C C . ILE A 1 90 ? -13.393 -5.301 2.576 1.00 30.52 927 ILE A C 1
ATOM 560 O O . ILE A 1 90 ? -12.613 -4.383 2.652 1.00 26.72 927 ILE A O 1
ATOM 565 N N . ARG A 1 91 ? -13.624 -6.186 3.533 1.00 32.63 928 ARG A N 1
ATOM 566 C CA . ARG A 1 91 ? -12.853 -6.190 4.803 1.00 33.91 928 ARG A CA 1
ATOM 567 C C . ARG A 1 91 ? -11.351 -6.188 4.498 1.00 32.01 928 ARG A C 1
ATOM 568 O O . ARG A 1 91 ? -10.673 -5.302 4.985 1.00 32.15 928 ARG A O 1
ATOM 576 N N . ARG A 1 92 ? -10.879 -7.100 3.668 1.00 30.41 929 ARG A N 1
ATOM 577 C CA . ARG A 1 92 ? -9.433 -7.176 3.366 1.00 34.57 929 ARG A CA 1
ATOM 578 C C . ARG A 1 92 ? -8.966 -5.868 2.717 1.00 34.54 929 ARG A C 1
ATOM 579 O O . ARG A 1 92 ? -7.941 -5.345 3.153 1.00 27.79 929 ARG A O 1
ATOM 587 N N . ALA A 1 93 ? -9.722 -5.354 1.746 1.00 24.16 930 ALA A N 1
ATOM 588 C CA . ALA A 1 93 ? -9.351 -4.081 1.096 1.00 26.84 930 ALA A CA 1
ATOM 589 C C . ALA A 1 93 ? -9.289 -2.941 2.125 1.00 31.19 930 ALA A C 1
ATOM 590 O O . ALA A 1 93 ? -8.293 -2.267 2.151 1.00 28.88 930 ALA A O 1
ATOM 592 N N . TYR A 1 94 ? -10.292 -2.797 2.977 1.00 28.70 931 TYR A N 1
ATOM 593 C CA . TYR A 1 94 ? -10.325 -1.650 3.917 1.00 22.73 931 TYR A CA 1
ATOM 594 C C . TYR A 1 94 ? -9.214 -1.760 4.978 1.00 32.94 931 TYR A C 1
ATOM 595 O O . TYR A 1 94 ? -8.770 -0.725 5.442 1.00 25.48 931 TYR A O 1
ATOM 604 N N . ARG A 1 95 ? -8.791 -2.975 5.317 1.00 25.93 932 ARG A N 1
ATOM 605 C CA . ARG A 1 95 ? -7.725 -3.210 6.318 1.00 24.59 932 ARG A CA 1
ATOM 606 C C . ARG A 1 95 ? -6.346 -3.129 5.662 1.00 24.24 932 ARG A C 1
ATOM 607 O O . ARG A 1 95 ? -5.384 -3.101 6.416 1.00 32.21 932 ARG A O 1
ATOM 615 N N . ASN A 1 96 ? -6.259 -3.112 4.334 1.00 25.64 933 ASN A N 1
ATOM 616 C CA . ASN A 1 96 ? -4.977 -2.924 3.605 1.00 31.23 933 ASN A CA 1
ATOM 617 C C . ASN A 1 96 ? -4.694 -1.415 3.565 1.00 35.19 933 ASN A C 1
ATOM 618 O O . ASN A 1 96 ? -4.917 -0.803 2.516 1.00 26.76 933 ASN A O 1
ATOM 623 N N . LYS A 1 97 ? -4.168 -0.876 4.663 1.00 30.78 934 LYS A N 1
ATOM 624 C CA . LYS A 1 97 ? -3.991 0.590 4.801 1.00 30.40 934 LYS A CA 1
ATOM 625 C C . LYS A 1 97 ? -2.959 1.139 3.809 1.00 34.32 934 LYS A C 1
ATOM 626 O O . LYS A 1 97 ? -3.105 2.296 3.418 1.00 34.66 934 LYS A O 1
ATOM 632 N N . ALA A 1 98 ? -1.997 0.333 3.378 1.00 29.39 935 ALA A N 1
ATOM 633 C CA . ALA A 1 98 ? -0.965 0.832 2.472 1.00 31.03 935 ALA A CA 1
ATOM 634 C C . ALA A 1 98 ? -1.560 1.340 1.168 1.00 36.89 935 ALA A C 1
ATOM 635 O O . ALA A 1 98 ? -1.041 2.290 0.573 1.00 35.51 935 ALA A O 1
ATOM 637 N N . ARG A 1 99 ? -2.629 0.689 0.688 1.00 34.64 936 ARG A N 1
ATOM 638 C CA . ARG A 1 99 ? -3.348 1.103 -0.513 1.00 31.24 936 ARG A CA 1
ATOM 639 C C . ARG A 1 99 ? -4.358 2.164 -0.100 1.00 29.57 936 ARG A C 1
ATOM 640 O O . ARG A 1 99 ? -5.399 1.857 0.488 1.00 37.23 936 ARG A O 1
ATOM 648 N N . GLU A 1 100 ? -4.032 3.422 -0.352 1.00 34.37 937 GLU A N 1
ATOM 649 C CA . GLU A 1 100 ? -4.862 4.547 0.068 1.00 33.10 937 GLU A CA 1
ATOM 650 C C . GLU A 1 100 ? -5.020 5.507 -1.090 1.00 34.67 937 GLU A C 1
ATOM 651 O O . GLU A 1 100 ? -4.028 5.843 -1.764 1.00 38.35 937 GLU A O 1
ATOM 657 N N . PRO A 1 101 ? -6.243 5.973 -1.402 1.00 30.64 938 PRO A N 1
ATOM 658 C CA . PRO A 1 101 ? -7.497 5.630 -0.730 1.00 29.57 938 PRO A CA 1
ATOM 659 C C . PRO A 1 101 ? -8.070 4.324 -1.277 1.00 30.42 938 PRO A C 1
ATOM 660 O O . PRO 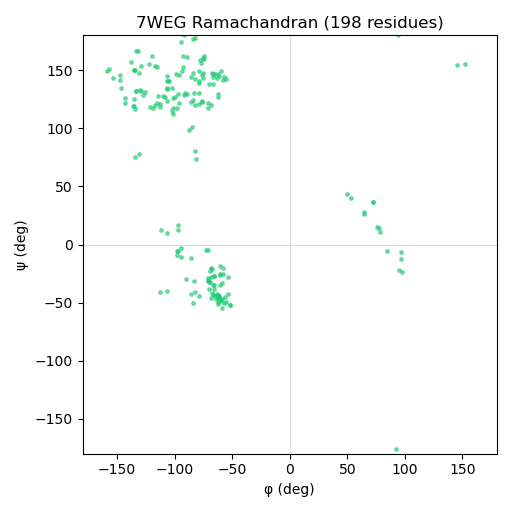A 1 101 ? -7.468 3.711 -2.170 1.00 27.22 938 PRO A O 1
ATOM 664 N N . MET A 1 102 ? -9.167 3.865 -0.711 1.00 28.58 939 MET A N 1
ATOM 665 C CA . MET A 1 102 ? -9.876 2.696 -1.276 1.00 28.32 939 MET A CA 1
ATOM 666 C C . MET A 1 102 ? -10.625 3.140 -2.538 1.00 29.32 939 MET A C 1
ATOM 667 O O . MET A 1 102 ? -11.121 4.249 -2.569 1.00 31.94 939 MET A O 1
ATOM 672 N N . GLU A 1 103 ? -10.680 2.288 -3.535 1.00 28.82 940 GLU A N 1
ATOM 673 C CA . GLU A 1 103 ? -11.395 2.554 -4.771 1.00 31.02 940 GLU A CA 1
ATOM 674 C C . GLU A 1 103 ? -12.583 1.607 -4.864 1.00 32.15 940 GLU A C 1
ATOM 675 O O . GLU A 1 103 ? -12.420 0.381 -4.786 1.00 31.46 940 GLU A O 1
ATOM 681 N N . LEU A 1 104 ? -13.776 2.183 -4.960 1.00 33.69 941 LEU A N 1
ATOM 682 C CA . LEU A 1 104 ? -15.029 1.398 -5.043 1.00 34.38 941 LEU A CA 1
ATOM 683 C C . LEU A 1 104 ? -15.719 1.714 -6.370 1.00 34.14 941 LEU A C 1
ATOM 684 O O . LEU A 1 104 ? -16.029 2.888 -6.596 1.00 33.72 941 LEU A O 1
ATOM 689 N N . VAL A 1 105 ? -15.881 0.715 -7.233 1.00 29.03 942 VAL A N 1
ATOM 690 C CA . VAL A 1 105 ? -16.653 0.886 -8.497 1.00 30.67 942 VAL A CA 1
ATOM 691 C C . VAL A 1 105 ? -18.088 0.492 -8.179 1.00 31.39 942 VAL A C 1
ATOM 692 O O . VAL A 1 105 ? -18.284 -0.559 -7.565 1.00 26.85 942 VAL A O 1
ATOM 696 N N . VAL A 1 106 ? -19.028 1.360 -8.521 1.00 29.41 943 VAL A N 1
ATOM 697 C CA . VAL A 1 106 ? -20.446 1.131 -8.159 1.00 25.56 943 VAL A CA 1
ATOM 698 C C . VAL A 1 106 ? -21.373 1.384 -9.350 1.00 27.97 943 VAL A C 1
ATOM 699 O O . VAL A 1 106 ? -20.900 1.888 -10.367 1.00 30.87 943 VAL A O 1
ATOM 703 N N . ARG A 1 107 ? -22.617 0.954 -9.242 1.00 29.10 944 ARG A N 1
ATOM 704 C CA . ARG A 1 107 ? -23.660 1.251 -10.250 1.00 26.50 944 ARG A CA 1
ATOM 705 C C . ARG A 1 107 ? -24.751 1.976 -9.473 1.00 29.11 944 ARG A C 1
ATOM 706 O O . ARG A 1 107 ? -25.282 1.393 -8.523 1.00 27.77 944 ARG A O 1
ATOM 714 N N . VAL A 1 108 ? -25.030 3.219 -9.846 1.00 26.52 945 VAL A N 1
ATOM 715 C CA . VAL A 1 108 ? -26.018 4.052 -9.103 1.00 32.09 945 VAL A CA 1
ATOM 716 C C . VAL A 1 108 ? -27.450 3.628 -9.470 1.00 38.44 945 VAL A C 1
ATOM 717 O O . VAL A 1 108 ? -27.634 3.056 -10.520 1.00 38.77 945 VAL A O 1
ATOM 721 N N . PRO A 1 109 ? -28.476 3.855 -8.634 1.00 43.91 946 PRO A N 1
ATOM 722 C CA . PRO A 1 109 ? -29.839 3.492 -9.031 1.00 37.23 946 PRO A CA 1
ATOM 723 C C . PRO A 1 109 ? -30.330 4.225 -10.294 1.00 45.90 946 PRO A C 1
ATOM 724 O O . PRO A 1 109 ? -30.033 5.401 -10.543 1.00 44.32 946 PRO A O 1
ATOM 728 N N . VAL B 1 14 ? -10.991 -10.600 -33.304 1.00 43.03 851 VAL B N 1
ATOM 729 C CA . VAL B 1 14 ? -11.277 -9.318 -32.610 1.00 39.16 851 VAL B CA 1
ATOM 730 C C . VAL B 1 14 ? -11.374 -8.194 -33.634 1.00 29.04 851 VAL B C 1
ATOM 731 O O . VAL B 1 14 ? -10.668 -8.223 -34.619 1.00 31.12 851 VAL B O 1
ATOM 735 N N . SER B 1 15 ? -12.224 -7.238 -33.334 1.00 29.19 852 SER B N 1
ATOM 736 C CA . SER B 1 15 ? -12.444 -6.062 -34.206 1.00 34.46 852 SER B CA 1
ATOM 737 C C . SER B 1 15 ? -11.280 -5.074 -34.127 1.00 34.19 852 SER B C 1
ATOM 738 O O . SER B 1 15 ? -10.540 -5.107 -33.145 1.00 28.20 852 SER B O 1
ATOM 741 N N . THR B 1 16 ? -11.153 -4.225 -35.140 1.00 27.36 853 THR B N 1
ATOM 742 C CA . THR B 1 16 ? -10.121 -3.159 -35.151 1.00 33.96 853 THR B CA 1
ATOM 743 C C . THR B 1 16 ? -10.377 -2.214 -33.978 1.00 30.66 853 THR B C 1
ATOM 744 O O . THR B 1 16 ? -11.486 -1.739 -33.870 1.00 26.87 853 THR B O 1
ATOM 748 N N . GLY B 1 17 ? -9.369 -1.975 -33.138 1.00 33.00 854 GLY B N 1
ATOM 749 C CA . GLY B 1 17 ? -9.550 -1.012 -32.069 1.00 31.43 854 GLY B CA 1
ATOM 750 C C . GLY B 1 17 ? -10.335 -1.498 -30.874 1.00 29.86 854 GLY B C 1
ATOM 751 O O . GLY B 1 17 ? -10.698 -0.678 -30.029 1.00 32.30 854 GLY B O 1
ATOM 752 N N . ALA B 1 18 ? -10.540 -2.804 -30.770 1.00 29.00 855 ALA B N 1
ATOM 753 C CA . ALA B 1 18 ? -11.292 -3.388 -29.645 1.00 33.64 855 ALA B CA 1
ATOM 754 C C . ALA B 1 18 ? -10.673 -3.037 -28.293 1.00 33.12 855 ALA B C 1
ATOM 755 O O . ALA B 1 18 ? -9.451 -3.067 -28.173 1.00 28.34 855 ALA B O 1
ATOM 757 N N . LEU B 1 19 ? -11.526 -2.787 -27.317 1.00 26.45 856 LEU B N 1
ATOM 758 C CA . LEU B 1 19 ? -11.073 -2.452 -25.957 1.00 30.78 856 LEU B CA 1
ATOM 759 C C . LEU B 1 19 ? -10.657 -3.727 -25.211 1.00 35.76 856 LEU B C 1
ATOM 760 O O . LEU B 1 19 ? -11.333 -4.748 -25.342 1.00 25.92 856 LEU B O 1
ATOM 765 N N . ARG B 1 20 ? -9.588 -3.636 -24.438 1.00 32.48 857 ARG B N 1
ATOM 766 C CA . ARG B 1 20 ? -9.110 -4.782 -23.634 1.00 33.82 857 ARG B CA 1
ATOM 767 C C . ARG B 1 20 ? -8.482 -4.238 -22.342 1.00 37.04 857 ARG B C 1
ATOM 768 O O . ARG B 1 20 ? -7.831 -3.194 -22.395 1.00 33.58 857 ARG B O 1
ATOM 776 N N . THR B 1 21 ? -8.697 -4.932 -21.233 1.00 34.26 858 THR B N 1
ATOM 777 C CA . THR B 1 21 ? -8.136 -4.517 -19.933 1.00 31.38 858 THR B CA 1
ATOM 778 C C . THR B 1 21 ? -7.051 -5.526 -19.573 1.00 36.19 858 THR B C 1
ATOM 779 O O . THR B 1 21 ? -7.344 -6.722 -19.613 1.00 30.41 858 THR B O 1
ATOM 783 N N . ILE B 1 22 ? -5.853 -5.041 -19.251 1.00 36.86 859 ILE B N 1
ATOM 784 C CA . ILE B 1 22 ? -4.676 -5.908 -18.969 1.00 32.44 859 ILE B CA 1
ATOM 785 C C . ILE B 1 22 ? -4.039 -5.494 -17.644 1.00 33.96 859 ILE B C 1
ATOM 786 O O . ILE B 1 22 ? -3.870 -4.293 -17.422 1.00 29.43 859 ILE B O 1
ATOM 791 N N . THR B 1 23 ? -3.761 -6.458 -16.774 1.00 32.15 860 THR B N 1
ATOM 792 C CA . THR B 1 23 ? -3.085 -6.208 -15.510 1.00 33.14 860 THR B CA 1
ATOM 793 C C . THR B 1 23 ? -1.599 -6.470 -15.675 1.00 34.93 860 THR B C 1
ATOM 794 O O . THR B 1 23 ? -1.192 -7.348 -16.438 1.00 32.69 860 THR B O 1
ATOM 798 N N . LEU B 1 24 ? -0.792 -5.695 -14.960 1.00 32.72 861 LEU B N 1
ATOM 799 C CA . LEU B 1 24 ? 0.654 -5.787 -15.067 1.00 30.42 861 LEU B CA 1
ATOM 800 C C . LEU B 1 24 ? 1.246 -5.577 -13.685 1.00 29.79 861 LEU B C 1
ATOM 801 O O . LEU B 1 24 ? 1.058 -4.508 -13.091 1.00 26.85 861 LEU B O 1
ATOM 806 N N . SER B 1 25 ? 2.002 -6.548 -13.191 1.00 25.72 862 SER B N 1
ATOM 807 C CA . SER B 1 25 ? 2.651 -6.368 -11.873 1.00 23.07 862 SER B CA 1
ATOM 808 C C . SER B 1 25 ? 3.637 -5.199 -11.905 1.00 30.59 862 SER B C 1
ATOM 809 O O . SER B 1 25 ? 4.306 -5.013 -12.925 1.00 24.77 862 SER B O 1
ATOM 812 N N . LYS B 1 26 ? 3.761 -4.510 -10.773 1.00 31.52 863 LYS B N 1
ATOM 813 C CA . LYS B 1 26 ? 4.734 -3.389 -10.642 1.00 32.40 863 LYS B CA 1
ATOM 814 C C . LYS B 1 26 ? 6.039 -3.862 -9.974 1.00 32.49 863 LYS B C 1
ATOM 815 O O . LYS B 1 26 ? 6.803 -3.013 -9.543 1.00 25.00 863 LYS B O 1
ATOM 821 N N . MET B 1 27 ? 6.282 -5.173 -9.926 1.00 28.04 864 MET B N 1
ATOM 822 C CA . MET B 1 27 ? 7.466 -5.758 -9.238 1.00 25.95 864 MET B CA 1
ATOM 823 C C . MET B 1 27 ? 8.770 -5.283 -9.878 1.00 29.58 864 MET B C 1
ATOM 824 O O . MET B 1 27 ? 9.654 -4.884 -9.140 1.00 28.73 864 MET B O 1
ATOM 829 N N . LYS B 1 28 ? 8.882 -5.378 -11.195 1.00 26.45 865 LYS B N 1
ATOM 830 C CA . LYS B 1 28 ? 10.138 -4.979 -11.853 1.00 27.90 865 LYS B CA 1
ATOM 831 C C . LYS B 1 28 ? 10.321 -3.459 -11.649 1.00 32.06 865 LYS B C 1
ATOM 832 O O . LYS B 1 28 ? 9.327 -2.753 -11.551 1.00 22.62 865 LYS B O 1
ATOM 838 N N . GLN B 1 29 ? 11.566 -3.007 -11.516 1.00 28.09 866 GLN B N 1
ATOM 839 C CA . GLN B 1 29 ? 11.831 -1.571 -11.258 1.00 24.95 866 GLN B CA 1
ATOM 840 C C . GLN B 1 29 ? 11.525 -0.768 -12.530 1.00 33.22 866 GLN B C 1
ATOM 841 O O . GLN B 1 29 ? 11.127 0.378 -12.407 1.00 29.39 866 GLN B O 1
ATOM 847 N N . SER B 1 30 ? 11.710 -1.383 -13.694 1.00 27.95 867 SER B N 1
ATOM 848 C CA . SER B 1 30 ? 11.429 -0.711 -14.981 1.00 26.63 867 SER B CA 1
ATOM 849 C C . SER B 1 30 ? 10.149 -1.260 -15.603 1.00 29.54 867 SER B C 1
ATOM 850 O O . SER B 1 30 ? 9.939 -2.483 -15.590 1.00 25.91 867 SER B O 1
ATOM 853 N N . LEU B 1 31 ? 9.310 -0.367 -16.089 1.00 29.62 868 LEU B N 1
ATOM 854 C CA . LEU B 1 31 ? 8.103 -0.810 -16.828 1.00 28.91 868 LEU B CA 1
ATOM 855 C C . LEU B 1 31 ? 8.589 -1.401 -18.147 1.00 26.62 868 LEU B C 1
ATOM 856 O O . LEU B 1 31 ? 7.996 -2.344 -18.619 1.00 29.10 868 LEU B O 1
ATOM 861 N N . GLY B 1 32 ? 9.688 -0.861 -18.660 1.00 31.55 869 GLY B N 1
ATOM 862 C CA . GLY B 1 32 ? 10.268 -1.419 -19.886 1.00 22.02 869 GLY B CA 1
ATOM 863 C C . GLY B 1 32 ? 9.468 -1.135 -21.139 1.00 30.89 869 GLY B C 1
ATOM 864 O O . GLY B 1 32 ? 9.423 -2.007 -21.984 1.00 28.00 869 GLY B O 1
ATOM 865 N N . ILE B 1 33 ? 8.863 0.038 -21.239 1.00 22.64 870 ILE B N 1
ATOM 866 C CA . ILE B 1 33 ? 8.179 0.426 -22.501 1.00 28.60 870 ILE B CA 1
ATOM 867 C C . ILE B 1 33 ? 8.512 1.851 -22.887 1.00 28.27 870 ILE B C 1
ATOM 868 O O . ILE B 1 33 ? 8.799 2.662 -21.993 1.00 27.51 870 ILE B O 1
ATOM 873 N N . SER B 1 34 ? 8.498 2.101 -24.181 1.00 29.57 871 SER B N 1
ATOM 874 C CA . SER B 1 34 ? 8.577 3.487 -24.678 1.00 30.48 871 SER B CA 1
ATOM 875 C C . SER B 1 34 ? 7.157 3.798 -25.165 1.00 33.26 871 SER B C 1
ATOM 876 O O . SER B 1 34 ? 6.495 2.868 -25.650 1.00 30.63 871 SER B O 1
ATOM 879 N N . ILE B 1 35 ? 6.703 5.029 -24.999 1.00 25.00 872 ILE B N 1
ATOM 880 C CA . ILE B 1 35 ? 5.374 5.424 -25.520 1.00 29.32 872 ILE B CA 1
ATOM 881 C C . ILE B 1 35 ? 5.541 6.511 -26.579 1.00 31.85 872 ILE B C 1
ATOM 882 O O . ILE B 1 35 ? 6.514 7.263 -26.520 1.00 28.88 872 ILE B O 1
ATOM 887 N N . SER B 1 36 ? 4.584 6.578 -27.485 1.00 30.30 873 SER B N 1
ATOM 888 C CA . SER B 1 36 ? 4.633 7.518 -28.615 1.00 29.96 873 SER B CA 1
ATOM 889 C C . SER B 1 36 ? 3.321 8.272 -28.717 1.00 23.82 873 SER B C 1
ATOM 890 O O . SER B 1 36 ? 2.302 7.738 -28.337 1.00 25.98 873 SER B O 1
ATOM 893 N N . GLY B 1 37 ? 3.390 9.509 -29.161 1.00 31.10 874 GLY B N 1
ATOM 894 C CA . GLY B 1 37 ? 2.147 10.218 -29.467 1.00 27.98 874 GLY B CA 1
ATOM 895 C C . GLY B 1 37 ? 1.584 11.064 -28.383 1.00 34.37 874 GLY B C 1
ATOM 896 O O . GLY B 1 37 ? 2.120 11.056 -27.278 1.00 26.52 874 GLY B O 1
ATOM 897 N N . GLY B 1 38 ? 0.468 11.690 -28.691 1.00 25.40 875 GLY B N 1
ATOM 898 C CA . GLY B 1 38 ? -0.087 12.682 -27.782 1.00 30.05 875 GLY B CA 1
ATOM 899 C C . GLY B 1 38 ? -0.887 13.710 -28.558 1.00 32.43 875 GLY B C 1
ATOM 900 O O . GLY B 1 38 ? -0.620 13.882 -29.745 1.00 22.51 875 GLY B O 1
ATOM 901 N N . ILE B 1 39 ? -1.833 14.343 -27.883 1.00 25.69 876 ILE B N 1
ATOM 902 C CA . ILE B 1 39 ? -2.792 15.294 -28.538 1.00 34.78 876 ILE B CA 1
ATOM 903 C C . ILE B 1 39 ? -2.112 16.408 -29.346 1.00 27.81 876 ILE B C 1
ATOM 904 O O . ILE B 1 39 ? -2.691 16.816 -30.335 1.00 33.95 876 ILE B O 1
ATOM 909 N N . GLU B 1 40 ? -0.904 16.812 -28.988 1.00 25.89 877 GLU B N 1
ATOM 910 C CA . GLU B 1 40 ? -0.169 17.840 -29.762 1.00 32.79 877 GLU B CA 1
ATOM 911 C C . GLU B 1 40 ? 0.258 17.316 -31.134 1.00 29.42 877 GLU B C 1
ATOM 912 O O . GLU B 1 40 ? 0.515 18.129 -32.000 1.00 26.85 877 GLU B O 1
ATOM 918 N N . SER B 1 41 ? 0.372 16.000 -31.288 1.00 26.63 878 SER B N 1
ATOM 919 C CA . SER B 1 41 ? 0.810 15.421 -32.579 1.00 29.34 878 SER B CA 1
ATOM 920 C C . SER B 1 41 ? -0.365 15.417 -33.562 1.00 42.14 878 SER B C 1
ATOM 921 O O . SER B 1 41 ? -1.474 15.075 -33.161 1.00 32.68 878 SER B O 1
ATOM 924 N N . LYS B 1 42 ? -0.086 15.761 -34.806 1.00 38.07 879 LYS B N 1
ATOM 925 C CA . LYS B 1 42 ? -1.134 15.717 -35.855 1.00 40.00 879 LYS B CA 1
ATOM 926 C C . LYS B 1 42 ? -1.123 14.329 -36.500 1.00 54.07 879 LYS B C 1
ATOM 927 O O . LYS B 1 42 ? -2.178 13.894 -36.934 1.00 43.01 879 LYS B O 1
ATOM 933 N N . VAL B 1 43 ? 0.039 13.679 -36.523 1.00 40.60 880 VAL B N 1
ATOM 934 C CA . VAL B 1 43 ? 0.201 12.342 -37.155 1.00 35.49 880 VAL B CA 1
ATOM 935 C C . VAL B 1 43 ? -0.263 11.244 -36.184 1.00 37.97 880 VAL B C 1
ATOM 936 O O . VAL B 1 43 ? -0.930 10.321 -36.639 1.00 33.94 880 VAL B O 1
ATOM 940 N N . GLN B 1 44 ? 0.061 11.374 -34.895 1.00 35.90 881 GLN B N 1
ATOM 941 C CA . GLN B 1 44 ? -0.327 10.348 -33.892 1.00 34.72 881 GLN B CA 1
ATOM 942 C C . GLN B 1 44 ? -0.898 11.022 -32.645 1.00 32.21 881 GLN B C 1
ATOM 943 O O . GLN B 1 44 ? -0.214 11.062 -31.619 1.00 25.38 881 GLN B O 1
ATOM 949 N N . PRO B 1 45 ? -2.146 11.515 -32.713 1.00 25.56 882 PRO B N 1
ATOM 950 C CA . PRO B 1 45 ? -2.794 12.142 -31.576 1.00 27.78 882 PRO B CA 1
ATOM 951 C C . PRO B 1 45 ? -2.943 11.208 -30.372 1.00 29.31 882 PRO B C 1
ATOM 952 O O . PRO B 1 45 ? -3.077 11.679 -29.288 1.00 28.84 882 PRO B O 1
ATOM 956 N N . MET B 1 46 ? -2.976 9.908 -30.622 1.00 25.93 883 MET B N 1
ATOM 957 C CA . MET B 1 46 ? -3.190 8.931 -29.533 1.00 28.67 883 MET B CA 1
ATOM 958 C C . MET B 1 46 ? -1.865 8.407 -28.959 1.00 26.47 883 MET B C 1
ATOM 959 O O . MET B 1 46 ? -0.903 8.320 -29.676 1.00 26.32 883 MET B O 1
ATOM 964 N N . VAL B 1 47 ? -1.881 8.078 -27.680 1.00 23.32 884 VAL B N 1
ATOM 965 C CA . VAL B 1 47 ? -0.696 7.492 -27.005 1.00 24.79 884 VAL B CA 1
ATOM 966 C C . VAL B 1 47 ? -0.668 5.994 -27.307 1.00 25.82 884 VAL B C 1
ATOM 967 O O . VAL B 1 47 ? -1.628 5.309 -26.983 1.00 24.63 884 VAL B O 1
ATOM 971 N N . LYS B 1 48 ? 0.398 5.561 -27.939 1.00 19.96 885 LYS B N 1
ATOM 972 C CA . LYS B 1 48 ? 0.565 4.117 -28.173 1.00 23.35 885 LYS B CA 1
ATOM 973 C C . LYS B 1 48 ? 1.839 3.583 -27.502 1.00 26.69 885 LYS B C 1
ATOM 974 O O . LYS B 1 48 ? 2.719 4.372 -27.169 1.00 23.04 885 LYS B O 1
ATOM 980 N N . ILE B 1 49 ? 1.912 2.273 -27.319 1.00 25.82 886 ILE B N 1
ATOM 981 C CA . ILE B 1 49 ? 3.174 1.645 -26.849 1.00 23.44 886 ILE B CA 1
ATOM 982 C C . ILE B 1 49 ? 4.049 1.571 -28.103 1.00 25.88 886 ILE B C 1
ATOM 983 O O . ILE B 1 49 ? 3.617 0.986 -29.074 1.00 30.29 886 ILE B O 1
ATOM 988 N N . GLU B 1 50 ? 5.213 2.190 -28.083 1.00 30.99 887 GLU B N 1
ATOM 989 C CA . GLU B 1 50 ? 6.120 2.217 -29.253 1.00 30.14 887 GLU B CA 1
ATOM 990 C C . GLU B 1 50 ? 7.004 0.971 -29.271 1.00 32.72 887 GLU B C 1
ATOM 991 O O . GLU B 1 50 ? 7.177 0.399 -30.339 1.00 32.56 887 GLU B O 1
ATOM 997 N N . LYS B 1 51 ? 7.524 0.573 -28.117 1.00 37.29 888 LYS B N 1
ATOM 998 C CA . LYS B 1 51 ? 8.455 -0.574 -28.031 1.00 36.75 888 LYS B CA 1
ATOM 999 C C . LYS B 1 51 ? 8.360 -1.193 -26.638 1.00 34.36 888 LYS B C 1
ATOM 1000 O O . LYS B 1 51 ? 8.119 -0.472 -25.691 1.00 32.38 888 LYS B O 1
ATOM 1006 N N . ILE B 1 52 ? 8.462 -2.512 -26.564 1.00 34.12 889 ILE B N 1
ATOM 1007 C CA . ILE B 1 52 ? 8.529 -3.225 -25.265 1.00 34.67 889 ILE B CA 1
ATOM 1008 C C . ILE B 1 52 ? 9.972 -3.715 -25.131 1.00 33.15 889 ILE B C 1
ATOM 1009 O O . ILE B 1 52 ? 10.457 -4.359 -26.063 1.00 33.46 889 ILE B O 1
ATOM 1014 N N . PHE B 1 53 ? 10.615 -3.392 -24.019 1.00 29.77 890 PHE B N 1
ATOM 1015 C CA . PHE B 1 53 ? 12.062 -3.665 -23.845 1.00 27.36 890 PHE B CA 1
ATOM 1016 C C . PHE B 1 53 ? 12.299 -4.818 -22.877 1.00 28.42 890 PHE B C 1
ATOM 1017 O O . PHE B 1 53 ? 11.601 -4.923 -21.885 1.00 28.75 890 PHE B O 1
ATOM 1025 N N . PRO B 1 54 ? 13.279 -5.696 -23.155 1.00 35.70 891 PRO B N 1
ATOM 1026 C CA . PRO B 1 54 ? 13.634 -6.778 -22.215 1.00 33.59 891 PRO B CA 1
ATOM 1027 C C . PRO B 1 54 ? 14.072 -6.227 -20.870 1.00 31.19 891 PRO B C 1
ATOM 1028 O O . PRO B 1 54 ? 14.623 -5.136 -20.775 1.00 34.12 891 PRO B O 1
ATOM 1032 N N . GLY B 1 55 ? 13.812 -6.996 -19.819 1.00 43.58 892 GLY B N 1
ATOM 1033 C CA . GLY B 1 55 ? 14.144 -6.586 -18.480 1.00 32.15 892 GLY B CA 1
ATOM 1034 C C . GLY B 1 55 ? 13.004 -5.927 -17.734 1.00 37.65 892 GLY B C 1
ATOM 1035 O O . GLY B 1 55 ? 13.049 -5.869 -16.500 1.00 37.45 892 GLY B O 1
ATOM 1036 N N . GLY B 1 56 ? 12.011 -5.397 -18.451 1.00 30.40 893 GLY B N 1
ATOM 1037 C CA . GLY B 1 56 ? 10.940 -4.647 -17.827 1.00 30.47 893 GLY B CA 1
ATOM 1038 C C . GLY B 1 56 ? 9.717 -5.490 -17.521 1.00 28.93 893 GLY B C 1
ATOM 1039 O O . GLY B 1 56 ? 9.591 -6.646 -17.905 1.00 30.35 893 GLY B O 1
ATOM 1040 N N . ALA B 1 57 ? 8.773 -4.880 -16.843 1.00 25.50 894 ALA B N 1
ATOM 1041 C CA . ALA B 1 57 ? 7.543 -5.601 -16.484 1.00 30.45 894 ALA B CA 1
ATOM 1042 C C . ALA B 1 57 ? 6.736 -5.976 -17.728 1.00 30.11 894 ALA B C 1
ATOM 1043 O O . ALA B 1 57 ? 6.210 -7.088 -17.761 1.00 29.29 894 ALA B O 1
ATOM 1045 N N . ALA B 1 58 ? 6.690 -5.091 -18.717 1.00 23.94 895 ALA B N 1
ATOM 1046 C CA . ALA B 1 58 ? 5.801 -5.354 -19.849 1.00 27.77 895 ALA B CA 1
ATOM 1047 C C . ALA B 1 58 ? 6.293 -6.489 -20.736 1.00 30.06 895 ALA B C 1
ATOM 1048 O O . ALA B 1 58 ? 5.475 -7.161 -21.374 1.00 28.26 895 ALA B O 1
ATOM 1050 N N . PHE B 1 59 ? 7.613 -6.713 -20.800 1.00 29.31 896 PHE B N 1
ATOM 1051 C CA . PHE B 1 59 ? 8.158 -7.776 -21.635 1.00 28.39 896 PHE B CA 1
ATOM 1052 C C . PHE B 1 59 ? 7.630 -9.136 -21.217 1.00 28.62 896 PHE B C 1
ATOM 1053 O O . PHE B 1 59 ? 7.652 -10.074 -22.018 1.00 32.04 896 PHE B O 1
ATOM 1061 N N . LEU B 1 60 ? 7.103 -9.234 -20.001 1.00 27.30 897 LEU B N 1
ATOM 1062 C CA . LEU B 1 60 ? 6.708 -10.489 -19.393 1.00 31.76 897 LEU B CA 1
ATOM 1063 C C . LEU B 1 60 ? 5.231 -10.769 -19.556 1.00 36.72 897 LEU B C 1
ATOM 1064 O O . LEU B 1 60 ? 4.779 -11.865 -19.204 1.00 29.58 897 LEU B O 1
ATOM 1069 N N . CYS B 1 61 ? 4.481 -9.823 -20.114 1.00 31.53 898 CYS B N 1
ATOM 1070 C CA . CYS B 1 61 ? 3.049 -9.965 -20.308 1.00 33.42 898 CYS B CA 1
ATOM 1071 C C . CYS B 1 61 ? 2.797 -10.323 -21.762 1.00 30.66 898 CYS B C 1
ATOM 1072 O O . CYS B 1 61 ? 2.978 -9.487 -22.655 1.00 33.65 898 CYS B O 1
ATOM 1075 N N . GLY B 1 62 ? 2.325 -11.543 -21.989 1.00 29.63 899 GLY B N 1
ATOM 1076 C CA . GLY B 1 62 ? 2.051 -12.011 -23.333 1.00 32.49 899 GLY B CA 1
ATOM 1077 C C . GLY B 1 62 ? 0.847 -11.377 -23.990 1.00 32.92 899 GLY B C 1
ATOM 1078 O O . GLY B 1 62 ? 0.592 -11.648 -25.166 1.00 32.95 899 GLY B O 1
ATOM 1079 N N . ASP B 1 63 ? 0.107 -10.539 -23.270 1.00 29.48 900 ASP B N 1
ATOM 1080 C CA . ASP B 1 63 ? -1.047 -9.842 -23.824 1.00 34.50 900 ASP B CA 1
ATOM 1081 C C . ASP B 1 63 ? -0.740 -8.420 -24.257 1.00 34.43 900 ASP B C 1
ATOM 1082 O O . ASP B 1 63 ? -1.601 -7.782 -24.871 1.00 37.55 900 ASP B O 1
ATOM 1087 N N . LEU B 1 64 ? 0.467 -7.932 -23.985 1.00 27.27 901 LEU B N 1
ATOM 1088 C CA . LEU B 1 64 ? 0.880 -6.582 -24.322 1.00 27.81 901 LEU B CA 1
ATOM 1089 C C . LEU B 1 64 ? 1.761 -6.623 -25.564 1.00 31.12 901 LEU B C 1
ATOM 1090 O O . LEU B 1 64 ? 2.637 -7.483 -25.687 1.00 25.96 901 LEU B O 1
ATOM 1095 N N . GLN B 1 65 ? 1.495 -5.724 -26.506 1.00 30.71 902 GLN B N 1
ATOM 1096 C 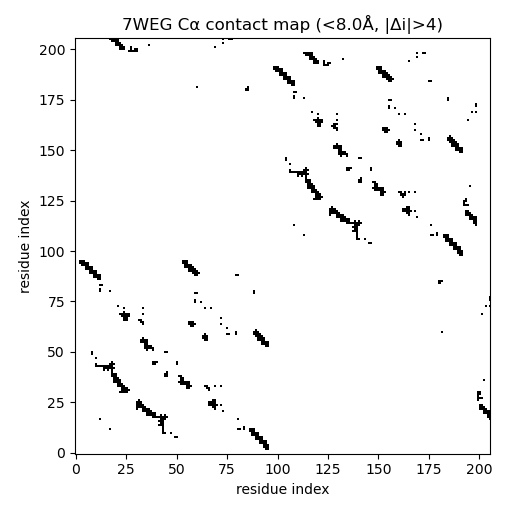CA . GLN B 1 65 ? 2.283 -5.656 -27.725 1.00 31.47 902 GLN B CA 1
ATOM 1097 C C . GLN B 1 65 ? 2.556 -4.200 -28.046 1.00 32.61 902 GLN B C 1
ATOM 1098 O O . GLN B 1 65 ? 1.803 -3.307 -27.653 1.00 30.29 902 GLN B O 1
ATOM 1104 N N . ALA B 1 66 ? 3.616 -3.995 -28.807 1.00 34.77 903 ALA B N 1
ATOM 1105 C CA . ALA B 1 66 ? 3.869 -2.651 -29.332 1.00 26.39 903 ALA B CA 1
ATOM 1106 C C . ALA B 1 66 ? 2.746 -2.334 -30.319 1.00 30.72 903 ALA B C 1
ATOM 1107 O O . ALA B 1 66 ? 2.244 -3.255 -30.985 1.00 28.52 903 ALA B O 1
ATOM 1109 N N . GLY B 1 67 ? 2.356 -1.076 -30.392 1.00 24.73 904 GLY B N 1
ATOM 1110 C CA . GLY B 1 67 ? 1.288 -0.651 -31.254 1.00 26.24 904 GLY B CA 1
ATOM 1111 C C . GLY B 1 67 ? -0.061 -0.541 -30.579 1.00 33.99 904 GLY B C 1
ATOM 1112 O O . GLY B 1 67 ? -0.982 0.020 -31.180 1.00 31.71 904 GLY B O 1
ATOM 1113 N N . PHE B 1 68 ? -0.194 -1.062 -29.373 1.00 27.42 905 PHE B N 1
ATOM 1114 C CA . PHE B 1 68 ? -1.473 -0.897 -28.661 1.00 26.43 905 PHE B CA 1
ATOM 1115 C C . PHE B 1 68 ? -1.695 0.572 -28.322 1.00 32.32 905 PHE B C 1
ATOM 1116 O O . PHE B 1 68 ? -0.739 1.245 -27.993 1.00 27.62 905 PHE B O 1
ATOM 1124 N N . GLU B 1 69 ? -2.944 1.007 -28.374 1.00 31.34 906 GLU B N 1
ATOM 1125 C CA . GLU B 1 69 ? -3.265 2.386 -27.964 1.00 28.83 906 GLU B CA 1
ATOM 1126 C C . GLU B 1 69 ? -3.568 2.349 -26.474 1.00 29.93 906 GLU B C 1
ATOM 1127 O O . GLU B 1 69 ? -4.362 1.532 -26.077 1.00 30.88 906 GLU B O 1
ATOM 1133 N N . LEU B 1 70 ? -2.932 3.230 -25.718 1.00 20.74 907 LEU B N 1
ATOM 1134 C CA . LEU B 1 70 ? -3.185 3.316 -24.268 1.00 28.96 907 LEU B CA 1
ATOM 1135 C C . LEU B 1 70 ? -4.428 4.168 -24.034 1.00 27.98 907 LEU B C 1
ATOM 1136 O O . LEU B 1 70 ? -4.502 5.261 -24.591 1.00 34.66 907 LEU B O 1
ATOM 1141 N N . VAL B 1 71 ? -5.349 3.671 -23.231 1.00 29.65 908 VAL B N 1
ATOM 1142 C CA . VAL B 1 71 ? -6.616 4.333 -22.966 1.00 28.92 908 VAL B CA 1
ATOM 1143 C C . VAL B 1 71 ? -6.712 4.814 -21.519 1.00 30.20 908 VAL B C 1
ATOM 1144 O O . VAL B 1 71 ? -7.238 5.898 -21.261 1.00 27.49 908 VAL B O 1
ATOM 1148 N N . ALA B 1 72 ? -6.246 3.996 -20.581 1.00 27.08 909 ALA B N 1
ATOM 1149 C CA . ALA B 1 72 ? -6.340 4.341 -19.170 1.00 25.49 909 ALA B CA 1
ATOM 1150 C C . ALA B 1 72 ? -5.309 3.531 -18.394 1.00 31.72 909 ALA B C 1
ATOM 1151 O O . ALA B 1 72 ? -4.950 2.419 -18.791 1.00 25.96 909 ALA B O 1
ATOM 1153 N N . VAL B 1 73 ? -4.817 4.113 -17.301 1.00 23.42 910 VAL B N 1
ATOM 1154 C CA . VAL B 1 73 ? -3.921 3.417 -16.377 1.00 28.53 910 VAL B CA 1
ATOM 1155 C C . VAL B 1 73 ? -4.359 3.693 -14.944 1.00 30.22 910 VAL B C 1
ATOM 1156 O O . VAL B 1 73 ? -4.479 4.859 -14.539 1.00 32.38 910 VAL B O 1
ATOM 1160 N N . ASP B 1 74 ? -4.597 2.623 -14.178 1.00 32.23 911 ASP B N 1
ATOM 1161 C CA . ASP B 1 74 ? -5.010 2.723 -12.779 1.00 28.55 911 ASP B CA 1
ATOM 1162 C C . ASP B 1 74 ? -6.176 3.695 -12.624 1.00 36.16 911 ASP B C 1
ATOM 1163 O O . ASP B 1 74 ? -6.194 4.538 -11.724 1.00 31.71 911 ASP B O 1
ATOM 1168 N N . GLY B 1 75 ? -7.153 3.596 -13.529 1.00 34.18 912 GLY B N 1
ATOM 1169 C CA . GLY B 1 75 ? -8.322 4.437 -13.404 1.00 36.49 912 GLY B CA 1
ATOM 1170 C C . GLY B 1 75 ? -8.145 5.870 -13.864 1.00 38.60 912 GLY B C 1
ATOM 1171 O O . GLY B 1 75 ? -9.037 6.691 -13.627 1.00 44.04 912 GLY B O 1
ATOM 1172 N N . GLU B 1 76 ? -7.045 6.205 -14.528 1.00 32.25 913 GLU B N 1
ATOM 1173 C CA . GLU B 1 76 ? -6.805 7.569 -14.984 1.00 32.91 913 GLU B CA 1
ATOM 1174 C C . GLU B 1 76 ? -6.790 7.609 -16.502 1.00 31.43 913 GLU B C 1
ATOM 1175 O O . GLU B 1 76 ? -6.048 6.854 -17.138 1.00 30.19 913 GLU B O 1
ATOM 1181 N N . SER B 1 77 ? -7.582 8.505 -17.084 1.00 39.41 914 SER B N 1
ATOM 1182 C CA . SER B 1 77 ? -7.724 8.490 -18.530 1.00 30.25 914 SER B CA 1
ATOM 1183 C C . SER B 1 77 ? -6.436 8.942 -19.192 1.00 22.82 914 SER B C 1
ATOM 1184 O O . SER B 1 77 ? -5.767 9.873 -18.732 1.00 28.17 914 SER B O 1
ATOM 1187 N N . LEU B 1 78 ? -6.074 8.248 -20.258 1.00 22.67 915 LEU B N 1
ATOM 1188 C CA . LEU B 1 78 ? -5.045 8.692 -21.175 1.00 24.81 915 LEU B CA 1
ATOM 1189 C C . LEU B 1 78 ? -5.646 9.171 -22.491 1.00 30.09 915 LEU B C 1
ATOM 1190 O O . LEU B 1 78 ? -4.902 9.453 -23.437 1.00 29.92 915 LEU B O 1
ATOM 1195 N N . GLU B 1 79 ? -6.969 9.315 -22.554 1.00 28.29 916 GLU B N 1
ATOM 1196 C CA . GLU B 1 79 ? -7.652 9.738 -23.779 1.00 32.15 916 GLU B CA 1
ATOM 1197 C C . GLU B 1 79 ? -7.459 11.234 -23.984 1.00 26.17 916 GLU B C 1
ATOM 1198 O O . GLU B 1 79 ? -7.786 12.022 -23.092 1.00 28.97 916 GLU B O 1
ATOM 1204 N N . GLN B 1 80 ? -6.908 11.613 -25.146 1.00 28.75 917 GLN B N 1
ATOM 1205 C CA . GLN B 1 80 ? -6.740 13.004 -25.589 1.00 33.21 917 GLN B CA 1
ATOM 1206 C C . GLN B 1 80 ? -5.779 13.797 -24.702 1.00 31.38 917 GLN B C 1
ATOM 1207 O O . GLN B 1 80 ? -5.863 15.017 -24.646 1.00 32.03 917 GLN B O 1
ATOM 1213 N N . VAL B 1 81 ? -4.856 13.102 -24.058 1.00 29.85 918 VAL B N 1
ATOM 1214 C CA . VAL B 1 81 ? -3.850 13.768 -23.199 1.00 26.76 918 VAL B CA 1
ATOM 1215 C C . VAL B 1 81 ? -2.624 14.149 -24.011 1.00 29.30 918 VAL B C 1
ATOM 1216 O O . VAL B 1 81 ? -2.414 13.604 -25.084 1.00 27.42 918 VAL B O 1
ATOM 1220 N N . THR B 1 82 ? -1.838 15.068 -23.473 1.00 28.26 919 THR B N 1
ATOM 1221 C CA . THR B 1 82 ? -0.566 15.336 -24.115 1.00 25.25 919 THR B CA 1
ATOM 1222 C C . THR B 1 82 ? 0.421 14.207 -23.843 1.00 28.50 919 THR B C 1
ATOM 1223 O O . THR B 1 82 ? 0.287 13.438 -22.886 1.00 24.38 919 THR B O 1
ATOM 1227 N N . HIS B 1 83 ? 1.462 14.163 -24.674 1.00 26.53 920 HIS B N 1
ATOM 1228 C CA . HIS B 1 83 ? 2.548 13.218 -24.468 1.00 21.86 920 HIS B CA 1
ATOM 1229 C C . HIS B 1 83 ? 3.123 13.319 -23.064 1.00 27.19 920 HIS B C 1
ATOM 1230 O O . HIS B 1 83 ? 3.425 12.295 -22.427 1.00 24.21 920 HIS B O 1
ATOM 1237 N N . GLN B 1 84 ? 3.307 14.553 -22.578 1.00 28.05 921 GLN B N 1
ATOM 1238 C CA . GLN B 1 84 ? 3.929 14.778 -21.278 1.00 25.97 921 GLN B CA 1
ATOM 1239 C C . GLN B 1 84 ? 3.034 14.279 -20.153 1.00 31.43 921 GLN B C 1
ATOM 1240 O O . GLN B 1 84 ? 3.506 13.632 -19.201 1.00 26.59 921 GLN B O 1
ATOM 1246 N N . ARG B 1 85 ? 1.731 14.533 -20.258 1.00 23.09 922 ARG B N 1
ATOM 1247 C CA . ARG B 1 85 ? 0.827 14.031 -19.231 1.00 29.71 922 ARG B CA 1
ATOM 1248 C C . ARG B 1 85 ? 0.770 12.502 -19.250 1.00 28.63 922 ARG B C 1
ATOM 1249 O O . ARG B 1 85 ? 0.654 11.872 -18.192 1.00 29.21 922 ARG B O 1
ATOM 1257 N N . ALA B 1 86 ? 0.860 11.904 -20.428 1.00 26.36 923 ALA B N 1
ATOM 1258 C CA . ALA B 1 86 ? 0.833 10.424 -20.512 1.00 28.06 923 ALA B CA 1
ATOM 1259 C C . ALA B 1 86 ? 2.041 9.855 -19.760 1.00 23.45 923 ALA B C 1
ATOM 1260 O O .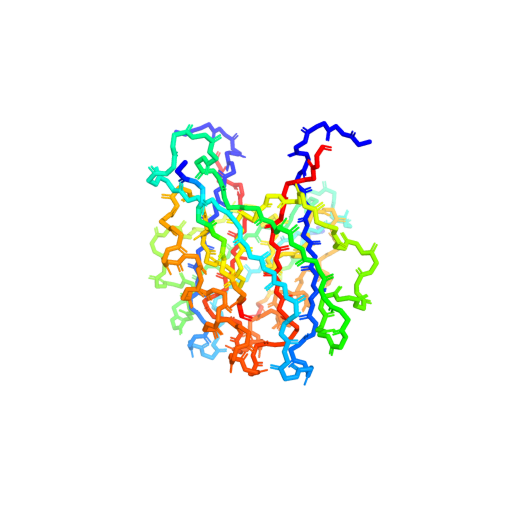 ALA B 1 86 ? 1.836 9.015 -18.912 1.00 26.65 923 ALA B O 1
ATOM 1262 N N . VAL B 1 87 ? 3.229 10.354 -20.072 1.00 27.63 924 VAL B N 1
ATOM 1263 C CA . VAL B 1 87 ? 4.441 9.897 -19.384 1.00 29.76 924 VAL B CA 1
ATOM 1264 C C . VAL B 1 87 ? 4.306 10.060 -17.872 1.00 26.64 924 VAL B C 1
ATOM 1265 O O . VAL B 1 87 ? 4.574 9.127 -17.101 1.00 26.41 924 VAL B O 1
ATOM 1269 N N . ASP B 1 88 ? 3.895 11.232 -17.410 1.00 31.98 925 ASP B N 1
ATOM 1270 C CA . ASP B 1 88 ? 3.802 11.503 -15.952 1.00 30.38 925 ASP B CA 1
ATOM 1271 C C . ASP B 1 88 ? 2.784 10.566 -15.289 1.00 33.88 925 ASP B C 1
ATOM 1272 O O . ASP B 1 88 ? 3.085 10.042 -14.219 1.00 27.77 925 ASP B O 1
ATOM 1277 N N . THR B 1 89 ? 1.634 10.373 -15.918 1.00 25.64 926 THR B N 1
ATOM 1278 C CA . THR B 1 89 ? 0.542 9.541 -15.343 1.00 23.44 926 THR B CA 1
ATOM 1279 C C . THR B 1 89 ? 0.999 8.074 -15.208 1.00 25.88 926 THR B C 1
ATOM 1280 O O . THR B 1 89 ? 0.817 7.516 -14.147 1.00 27.13 926 THR B O 1
ATOM 1284 N N . ILE B 1 90 ? 1.612 7.517 -16.248 1.00 22.73 927 ILE B N 1
ATOM 1285 C CA . ILE B 1 90 ? 2.038 6.089 -16.234 1.00 21.34 927 ILE B CA 1
ATOM 1286 C C . ILE B 1 90 ? 3.160 5.910 -15.198 1.00 23.80 927 ILE B C 1
ATOM 1287 O O . ILE B 1 90 ? 3.069 4.992 -14.413 1.00 23.65 927 ILE B O 1
ATOM 1292 N N . ARG B 1 91 ? 4.114 6.830 -15.157 1.00 24.10 928 ARG B N 1
ATOM 1293 C CA . ARG B 1 91 ? 5.204 6.795 -14.135 1.00 23.15 928 ARG B CA 1
ATOM 1294 C C . ARG B 1 91 ? 4.628 6.809 -12.717 1.00 30.09 928 ARG B C 1
ATOM 1295 O O . ARG B 1 91 ? 5.002 5.956 -11.937 1.00 23.29 928 ARG B O 1
ATOM 1303 N N . ARG B 1 92 ? 3.726 7.739 -12.441 1.00 27.22 929 ARG B N 1
ATOM 1304 C CA . ARG B 1 92 ? 3.155 7.847 -11.080 1.00 27.37 929 ARG B CA 1
ATOM 1305 C C . ARG B 1 92 ? 2.427 6.545 -10.731 1.00 30.78 929 ARG B C 1
ATOM 1306 O O . ARG B 1 92 ? 2.630 6.036 -9.625 1.00 30.36 929 ARG B O 1
ATOM 1314 N N . ALA B 1 93 ? 1.648 6.014 -11.665 1.00 26.80 930 ALA B N 1
ATOM 1315 C CA . ALA B 1 93 ? 0.955 4.727 -11.444 1.00 27.99 930 ALA B CA 1
ATOM 1316 C C . ALA B 1 93 ? 1.968 3.602 -11.191 1.00 24.15 930 ALA B C 1
ATOM 1317 O O . ALA B 1 93 ? 1.810 2.922 -10.211 1.00 22.83 930 ALA B O 1
ATOM 1319 N N . TYR B 1 94 ? 2.991 3.482 -12.024 1.00 21.73 931 TYR B N 1
ATOM 1320 C CA . TYR B 1 94 ? 3.961 2.368 -11.886 1.00 22.72 931 TYR B CA 1
ATOM 1321 C C . TYR B 1 94 ? 4.806 2.464 -10.602 1.00 27.80 931 TYR B C 1
ATOM 1322 O O . TYR B 1 94 ? 5.312 1.442 -10.208 1.00 22.75 931 TYR B O 1
ATOM 1331 N N . ARG B 1 95 ? 4.925 3.637 -9.997 1.00 23.25 932 ARG B N 1
ATOM 1332 C CA . ARG B 1 95 ? 5.703 3.845 -8.751 1.00 26.26 932 ARG B CA 1
ATOM 1333 C C . ARG B 1 95 ? 4.757 3.735 -7.546 1.00 27.56 932 ARG B C 1
ATOM 1334 O O . ARG B 1 95 ? 5.270 3.684 -6.438 1.00 25.87 932 ARG B O 1
ATOM 1342 N N . ASN B 1 96 ? 3.444 3.705 -7.771 1.00 20.86 933 ASN B N 1
ATOM 1343 C CA . ASN B 1 96 ? 2.443 3.508 -6.678 1.00 24.94 933 ASN B CA 1
ATOM 1344 C C . ASN B 1 96 ? 2.370 1.999 -6.415 1.00 28.45 933 ASN B C 1
ATOM 1345 O O . ASN B 1 96 ? 1.426 1.359 -6.884 1.00 19.98 933 ASN B O 1
ATOM 1350 N N . LYS B 1 97 ? 3.402 1.452 -5.770 1.00 30.70 934 LYS B N 1
ATOM 1351 C CA . LYS B 1 97 ? 3.556 -0.011 -5.612 1.00 21.93 934 LYS B CA 1
ATOM 1352 C C . LYS B 1 97 ? 2.446 -0.587 -4.741 1.00 23.37 934 LYS B C 1
ATOM 1353 O O . LYS B 1 97 ? 2.107 -1.745 -4.925 1.00 27.09 934 LYS B O 1
ATOM 1359 N N . ALA B 1 98 ? 1.904 0.223 -3.853 1.00 20.88 935 ALA B N 1
ATOM 1360 C CA . ALA B 1 98 ? 0.849 -0.320 -3.007 1.00 24.25 935 ALA B CA 1
ATOM 1361 C C . ALA B 1 98 ? -0.328 -0.835 -3.825 1.00 32.36 935 ALA B C 1
ATOM 1362 O O . ALA B 1 98 ? -1.006 -1.777 -3.399 1.00 33.54 935 ALA B O 1
ATOM 1364 N N . ARG B 1 99 ? -0.623 -0.193 -4.959 1.00 33.84 936 ARG B N 1
ATOM 1365 C CA . ARG B 1 99 ? -1.717 -0.587 -5.862 1.00 27.74 936 ARG B CA 1
ATOM 1366 C C . ARG B 1 99 ? -1.185 -1.621 -6.840 1.00 21.24 936 ARG B C 1
ATOM 1367 O O . ARG B 1 99 ? -0.588 -1.278 -7.862 1.00 25.94 936 ARG B O 1
ATOM 1375 N N . GLU B 1 100 ? -1.432 -2.889 -6.553 1.00 28.95 937 GLU B N 1
ATOM 1376 C CA . GLU B 1 100 ? -0.843 -3.977 -7.319 1.00 29.06 937 GLU B CA 1
ATOM 1377 C C . GLU B 1 100 ? -1.919 -5.002 -7.655 1.00 28.45 937 GLU B C 1
ATOM 1378 O O . GLU B 1 100 ? -2.679 -5.410 -6.759 1.00 30.81 937 GLU B O 1
ATOM 1384 N N . PRO B 1 101 ? -2.021 -5.446 -8.914 1.00 30.25 938 PRO B N 1
ATOM 1385 C CA . PRO B 1 101 ? -1.180 -5.031 -10.042 1.00 30.51 938 PRO B CA 1
ATOM 1386 C C . PRO B 1 101 ? -1.639 -3.712 -10.696 1.00 22.74 938 PRO B C 1
ATOM 1387 O O . PRO B 1 101 ? -2.646 -3.164 -10.263 1.00 21.53 938 PRO B O 1
ATOM 1391 N N . MET B 1 102 ? -0.904 -3.239 -11.696 1.00 21.47 939 MET B N 1
ATOM 1392 C CA . MET B 1 102 ? -1.328 -2.060 -12.490 1.00 26.00 939 MET B CA 1
ATOM 1393 C C . MET B 1 102 ? -2.451 -2.470 -13.453 1.00 34.93 939 MET B C 1
ATOM 1394 O O . MET B 1 102 ? -2.426 -3.598 -13.929 1.00 24.66 939 MET B O 1
ATOM 1399 N N . GLU B 1 103 ? -3.366 -1.562 -13.744 1.00 26.83 940 GLU B N 1
ATOM 1400 C CA . GLU B 1 103 ? -4.464 -1.815 -14.676 1.00 28.18 940 GLU B CA 1
ATOM 1401 C C . GLU B 1 103 ? -4.297 -0.950 -15.916 1.00 28.63 940 GLU B C 1
ATOM 1402 O O . GLU B 1 103 ? -4.326 0.285 -15.822 1.00 29.58 940 GLU B O 1
ATOM 140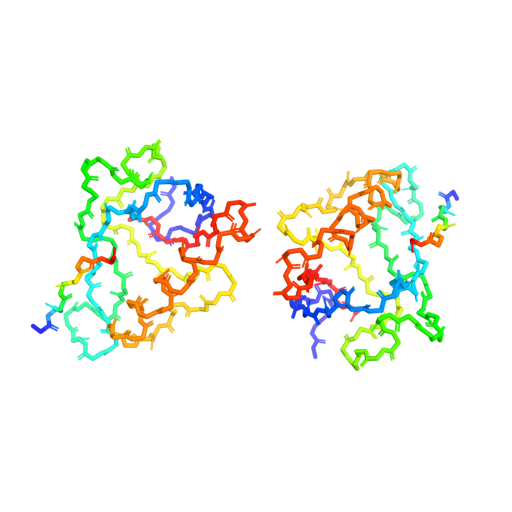8 N N . LEU B 1 104 ? -4.151 -1.605 -17.054 1.00 24.77 941 LEU B N 1
ATOM 1409 C CA . LEU B 1 104 ? -3.994 -0.887 -18.334 1.00 30.26 941 LEU B CA 1
ATOM 1410 C C . LEU B 1 104 ? -5.196 -1.179 -19.230 1.00 35.15 941 LEU B C 1
ATOM 1411 O O . LEU B 1 104 ? -5.450 -2.351 -19.502 1.00 33.37 941 LEU B O 1
ATOM 1416 N N . VAL B 1 105 ? -5.915 -0.147 -19.637 1.00 28.65 942 VAL B N 1
ATOM 1417 C CA . VAL B 1 105 ? -7.016 -0.330 -20.620 1.00 29.68 942 VAL B CA 1
ATOM 1418 C C . VAL B 1 105 ? -6.429 0.094 -21.954 1.00 33.20 942 VAL B C 1
ATOM 1419 O O . VAL B 1 105 ? -5.801 1.156 -22.008 1.00 27.78 942 VAL B O 1
ATOM 1423 N N . VAL B 1 106 ? -6.544 -0.774 -22.946 1.00 29.40 943 VAL B N 1
ATOM 1424 C CA . VAL B 1 106 ? -5.949 -0.487 -24.271 1.00 28.67 943 VAL B CA 1
ATOM 1425 C C . VAL B 1 106 ? -6.924 -0.737 -25.434 1.00 32.11 943 VAL B C 1
ATOM 1426 O O . VAL B 1 106 ? -7.982 -1.296 -25.191 1.00 32.33 943 VAL B O 1
ATOM 1430 N N . ARG B 1 107 ? -6.586 -0.255 -26.630 1.00 30.29 944 ARG B N 1
ATOM 1431 C CA . ARG B 1 107 ? -7.306 -0.633 -27.848 1.00 31.76 944 ARG B CA 1
ATOM 1432 C C . ARG B 1 107 ? -6.313 -1.354 -28.751 1.00 36.08 944 ARG B C 1
ATOM 1433 O O . ARG B 1 107 ? -5.270 -0.785 -29.095 1.00 31.39 944 ARG B O 1
ATOM 1441 N N . VAL B 1 108 ? -6.620 -2.607 -29.081 1.00 35.62 945 VAL B N 1
ATOM 1442 C CA . VAL B 1 108 ? -5.699 -3.450 -29.896 1.00 30.35 945 VAL B CA 1
ATOM 1443 C C . VAL B 1 108 ? -5.814 -3.059 -31.366 1.00 30.83 945 VAL B C 1
ATOM 1444 O O . VAL B 1 108 ? -6.866 -2.601 -31.757 1.00 33.98 945 VAL B O 1
ATOM 1448 N N . PRO B 1 109 ? -4.762 -3.167 -32.188 1.00 33.96 946 PRO B N 1
ATOM 1449 C CA . PRO B 1 109 ? -4.937 -2.843 -33.614 1.00 31.49 946 PRO B CA 1
ATOM 1450 C C . PRO B 1 109 ? -5.903 -3.796 -34.347 1.00 46.20 946 PRO B C 1
ATOM 1451 O O . PRO B 1 109 ? -6.521 -3.395 -35.357 1.00 42.42 946 PRO B O 1
ATOM 1455 N N . ASP C 2 10 ? 6.394 14.957 -35.881 1.00 40.65 734 ASP C N 1
ATOM 1456 C CA . ASP C 2 10 ? 5.853 15.556 -34.627 1.00 41.94 734 ASP C CA 1
ATOM 1457 C C . ASP C 2 10 ? 5.388 14.482 -33.632 1.00 40.38 734 ASP C C 1
ATOM 1458 O O . ASP C 2 10 ? 4.591 14.819 -32.751 1.00 42.58 734 ASP C O 1
ATOM 1463 N N . VAL C 2 11 ? 5.876 13.252 -33.759 1.00 32.75 735 VAL C N 1
ATOM 1464 C CA . VAL C 2 11 ? 5.535 12.198 -32.762 1.00 31.86 735 VAL C CA 1
ATOM 1465 C C . VAL C 2 11 ? 6.676 12.101 -31.755 1.00 32.51 735 VAL C C 1
ATOM 1466 O O . VAL C 2 11 ? 7.790 11.800 -32.162 1.00 39.41 735 VAL C O 1
ATOM 1470 N N . GLU C 2 12 ? 6.378 12.395 -30.502 1.00 33.87 736 GLU C N 1
ATOM 1471 C CA . GLU C 2 12 ? 7.379 12.261 -29.446 1.00 31.39 736 GLU C CA 1
ATOM 1472 C C . GLU C 2 12 ? 7.412 10.816 -28.950 1.00 35.34 736 GLU C C 1
ATOM 1473 O O . GLU C 2 12 ? 6.385 10.133 -28.947 1.00 33.30 736 GLU C O 1
ATOM 1479 N N . ILE C 2 13 ? 8.600 10.357 -28.534 1.00 31.33 737 ILE C N 1
ATOM 1480 C CA . ILE C 2 13 ? 8.809 8.992 -28.043 1.00 31.04 737 ILE C CA 1
ATOM 1481 C C . ILE C 2 13 ? 9.635 9.055 -26.765 1.00 34.63 737 ILE C C 1
ATOM 1482 O O . ILE C 2 13 ? 10.758 9.571 -26.777 1.00 39.45 737 ILE C O 1
ATOM 1487 N N . THR C 2 14 ? 9.040 8.609 -25.662 1.00 27.00 738 THR C N 1
ATOM 1488 C CA . THR C 2 14 ? 9.731 8.649 -24.356 1.00 32.86 738 THR C CA 1
ATOM 1489 C C . THR C 2 14 ? 9.726 7.283 -23.650 1.00 30.29 738 THR C C 1
ATOM 1490 O O . THR C 2 14 ? 8.664 6.695 -23.520 1.00 27.66 738 THR C O 1
ATOM 1494 N N . LEU C 2 15 ? 10.896 6.826 -23.216 1.00 27.56 739 LEU C N 1
ATOM 1495 C CA . LEU C 2 15 ? 10.994 5.608 -22.381 1.00 25.53 739 LEU C CA 1
ATOM 1496 C C . LEU C 2 15 ? 10.366 5.915 -21.023 1.00 26.99 739 LEU C C 1
ATOM 1497 O O . LEU C 2 15 ? 10.841 6.837 -20.356 1.00 31.49 739 LEU C O 1
ATOM 1502 N N . VAL C 2 16 ? 9.335 5.182 -20.638 1.00 25.74 740 VAL C N 1
ATOM 1503 C CA . VAL C 2 16 ? 8.604 5.489 -19.387 1.00 26.21 740 VAL C CA 1
ATOM 1504 C C . VAL C 2 16 ? 9.361 4.930 -18.165 1.00 39.84 740 VAL C C 1
ATOM 1505 O O . VAL C 2 16 ? 9.626 3.756 -18.076 1.00 37.24 740 VAL C O 1
ATOM 1510 N N . ASP D 2 10 ? -34.490 -14.204 1.025 1.00 42.91 734 ASP D N 1
ATOM 1511 C CA . ASP D 2 10 ? -33.178 -14.860 1.170 1.00 38.77 734 ASP D CA 1
ATOM 1512 C C . ASP D 2 10 ? -32.073 -13.802 1.060 1.00 36.62 734 ASP D C 1
ATOM 1513 O O . ASP D 2 10 ? -31.045 -14.108 0.465 1.00 46.19 734 ASP D O 1
ATOM 1518 N N . VAL D 2 11 ? -32.290 -12.603 1.603 1.00 37.73 735 VAL D N 1
ATOM 1519 C CA . VAL D 2 11 ? -31.268 -11.525 1.434 1.00 35.27 735 VAL D CA 1
ATOM 1520 C C . VAL D 2 11 ? -30.435 -11.401 2.707 1.00 33.48 735 VAL D C 1
ATOM 1521 O O . VAL D 2 11 ? -31.000 -11.078 3.760 1.00 36.34 735 VAL D O 1
ATOM 1525 N N . GLU D 2 12 ? -29.148 -11.662 2.579 1.00 28.11 736 GLU D N 1
ATOM 1526 C CA . GLU D 2 12 ? -28.237 -11.514 3.719 1.00 37.10 736 GLU D CA 1
ATOM 1527 C C . GLU D 2 12 ? -27.737 -10.076 3.847 1.00 29.34 736 GLU D C 1
ATOM 1528 O O . GLU D 2 12 ? -27.505 -9.396 2.848 1.00 30.89 736 GLU D O 1
ATOM 1534 N N . ILE D 2 13 ? -27.575 -9.624 5.096 1.00 32.46 737 ILE D N 1
ATOM 1535 C CA . ILE D 2 13 ? -27.123 -8.268 5.432 1.00 33.22 737 ILE D CA 1
ATOM 1536 C C . ILE D 2 13 ? -26.071 -8.358 6.533 1.00 29.95 737 ILE D C 1
ATOM 1537 O O . ILE D 2 13 ? -26.370 -8.841 7.631 1.00 41.40 737 ILE D O 1
ATOM 1542 N N . THR D 2 14 ? -24.865 -7.883 6.232 1.00 25.04 738 THR D N 1
ATOM 1543 C CA . THR D 2 14 ? -23.733 -7.955 7.189 1.00 27.71 738 THR D CA 1
ATOM 1544 C C . THR D 2 14 ? -23.034 -6.601 7.362 1.00 31.85 738 THR D C 1
ATOM 1545 O O . THR D 2 14 ? -22.743 -5.961 6.370 1.00 31.90 738 THR D O 1
ATOM 1549 N N . LEU D 2 15 ? -22.790 -6.214 8.606 1.00 32.41 739 LEU D N 1
ATOM 1550 C CA . LEU D 2 15 ? -22.012 -4.998 8.921 1.00 24.09 739 LEU D CA 1
ATOM 1551 C C . LEU D 2 15 ? -20.561 -5.286 8.551 1.00 25.99 739 LEU D C 1
ATOM 1552 O O . LEU D 2 15 ? -19.992 -6.201 9.149 1.00 33.15 739 LEU D O 1
ATOM 1557 N N . VAL D 2 16 ? -20.007 -4.547 7.607 1.00 18.72 740 VAL D N 1
ATOM 1558 C CA . VAL D 2 16 ? -18.642 -4.829 7.097 1.00 22.06 740 VAL D CA 1
ATOM 1559 C C . VAL D 2 16 ? -17.568 -4.303 8.070 1.00 39.11 740 VAL D C 1
ATOM 1560 O O . VAL D 2 16 ? -17.504 -3.137 8.376 1.00 31.76 740 VAL D O 1
#

Solvent-accessible surface area: 11292 Å² total; per-residue (Å²): 160,80,129,23,27,102,86,83,10,81,12,42,2,143,72,169,60,4,4,2,7,0,0,1,3,74,144,7,185,116,25,50,70,3,69,2,71,112,32,68,102,51,1,5,1,113,112,22,78,74,6,105,52,31,9,32,1,20,16,0,11,54,104,69,3,79,150,19,52,9,94,151,0,9,75,24,1,73,186,11,9,167,68,92,80,26,91,61,0,25,1,31,0,86,10,107,140,77,128,24,18,99,109,83,14,84,10,47,3,147,64,164,65,4,6,2,5,0,0,1,2,80,136,8,185,123,28,50,69,3,68,1,75,124,34,74,101,53,1,5,1,112,111,22,80,92,3,102,54,29,12,30,1,18,18,0,10,57,75,59,3,81,151,14,57,8,90,102,0,9,82,4,0,72,133,9,9,165,68,86,44,42,80,62,0,65,2,30,0,90,8,108,105,51,74,101,43,110,28,105,56,76,98,43,110,27

Sequence (206 aa):
VSTGALRTITLSKMKQSLGISISGGIESKVQPMVKIEKIFPGGAAFLCGDLQAGFELVAVDGESLEQVTHQRAVDTIRRAYRNKAREPMELVVRVPVSTGALRTITLSKMKQSLGISISGGIESKVQPMVKIEKIFPGGAAFLCGDLQAGFELVAVDGESLEQVTHQRAVDTIRRAYRNKAREPMELVVRVPDVEITLVDVEITLV

Radius of gyration: 19.3 Å; Cα contacts (8 Å, |Δi|>4): 490; chains: 4; bounding box: 48×35×50 Å

Nearest PDB structures (foldseek):
  7weg-assembly2_B  TM=1.010E+00  e=4.244E-17  Mus musculus
  7pc5-assembly1_A  TM=9.978E-01  e=2.792E-14  Homo sapiens
  2jik-assembly2_B  TM=8.733E-01  e=2.670E-06  Homo sapiens
  3rl7-assembly2_B  TM=9.054E-01  e=8.919E-06  Homo sapiens
  8cn1-assembly1_C  TM=8.770E-01  e=5.022E-06  Homo sapiens

Organism: Mus musculus (NCBI:txid10090)